Protein AF-A0A3D2CAR9-F1 (afdb_monomer_lite)

Structure (mmCIF, N/CA/C/O backbone):
data_AF-A0A3D2CAR9-F1
#
_entry.id   AF-A0A3D2CAR9-F1
#
loop_
_atom_site.group_PDB
_atom_site.id
_atom_site.type_symbol
_atom_site.label_atom_id
_atom_site.label_alt_id
_atom_site.label_comp_id
_atom_site.label_asym_id
_atom_site.label_entity_id
_atom_site.label_seq_id
_atom_site.pdbx_PDB_ins_code
_atom_site.Cartn_x
_atom_site.Cartn_y
_atom_site.Cartn_z
_atom_site.occupancy
_atom_site.B_iso_or_equiv
_atom_site.auth_seq_id
_atom_site.auth_comp_id
_atom_site.auth_asym_id
_atom_site.auth_atom_id
_atom_site.pdbx_PDB_model_num
ATOM 1 N N . MET A 1 1 ? -4.203 -6.286 -1.403 1.00 47.50 1 MET A N 1
ATOM 2 C CA . MET A 1 1 ? -4.289 -7.028 -0.118 1.00 47.50 1 MET A CA 1
ATOM 3 C C . MET A 1 1 ? -4.374 -6.145 1.138 1.00 47.50 1 MET A C 1
ATOM 5 O O . MET A 1 1 ? -5.112 -6.504 2.044 1.00 47.50 1 MET A O 1
ATOM 9 N N . ILE A 1 2 ? -3.712 -4.977 1.195 1.00 43.06 2 ILE A N 1
ATOM 10 C CA . ILE A 1 2 ? -3.668 -4.097 2.391 1.00 43.06 2 ILE A CA 1
ATOM 11 C C . ILE A 1 2 ? -5.064 -3.609 2.857 1.00 43.06 2 ILE A C 1
ATOM 13 O O . ILE A 1 2 ? -5.290 -3.422 4.051 1.00 43.06 2 ILE A O 1
ATOM 17 N N . GLY A 1 3 ? -6.027 -3.444 1.941 1.00 49.03 3 GLY A N 1
ATOM 18 C CA . GLY A 1 3 ? -7.397 -3.033 2.285 1.00 49.03 3 GLY A CA 1
ATOM 19 C C . GLY A 1 3 ? -8.216 -4.110 3.008 1.00 49.03 3 GLY A C 1
ATOM 20 O O . GLY A 1 3 ? -8.916 -3.803 3.965 1.00 49.03 3 GLY A O 1
ATOM 21 N N . VAL A 1 4 ? -8.079 -5.380 2.612 1.00 52.81 4 VAL A N 1
ATOM 22 C CA . VAL A 1 4 ? -8.901 -6.493 3.134 1.00 52.81 4 VAL A CA 1
ATOM 23 C C . VAL A 1 4 ? -8.629 -6.740 4.619 1.00 52.81 4 VAL A C 1
ATOM 25 O O . VAL A 1 4 ? -9.549 -7.002 5.391 1.00 52.81 4 VAL A O 1
ATOM 28 N N . GLY A 1 5 ? -7.368 -6.605 5.030 1.00 54.97 5 GLY A N 1
ATOM 29 C CA . GLY A 1 5 ? -6.969 -6.790 6.418 1.00 54.97 5 GLY A CA 1
ATOM 30 C C . GLY A 1 5 ? -7.508 -5.728 7.368 1.00 54.97 5 GLY A C 1
ATOM 31 O O . GLY A 1 5 ? -8.090 -6.055 8.401 1.00 54.97 5 GLY A O 1
ATOM 32 N N . LYS A 1 6 ? -7.412 -4.455 6.962 1.00 62.97 6 LYS A N 1
ATOM 33 C CA . LYS A 1 6 ? -7.994 -3.339 7.718 1.00 62.97 6 LYS A CA 1
ATOM 34 C C . LYS A 1 6 ? -9.509 -3.474 7.840 1.00 62.97 6 LYS A C 1
ATOM 36 O O . LYS A 1 6 ? -10.041 -3.255 8.923 1.00 62.97 6 LYS A O 1
ATOM 41 N N . THR A 1 7 ? -10.195 -3.886 6.772 1.00 70.06 7 THR A N 1
ATOM 42 C CA . THR A 1 7 ? -11.648 -4.103 6.799 1.00 70.06 7 THR A CA 1
ATOM 43 C C . THR A 1 7 ? -12.040 -5.202 7.786 1.00 70.06 7 THR A C 1
ATOM 45 O O . THR A 1 7 ? -12.925 -4.975 8.605 1.00 70.06 7 THR A O 1
ATOM 48 N N . ARG A 1 8 ? -11.346 -6.351 7.788 1.00 68.88 8 ARG A N 1
ATOM 49 C CA . ARG A 1 8 ? -11.628 -7.446 8.736 1.00 68.88 8 ARG A CA 1
ATOM 50 C C . ARG A 1 8 ? -11.327 -7.076 10.189 1.00 68.88 8 ARG A C 1
ATOM 52 O O . ARG A 1 8 ? -12.108 -7.414 11.074 1.00 68.88 8 ARG A O 1
ATOM 59 N N . SER A 1 9 ? -10.227 -6.362 10.441 1.00 72.62 9 SER A N 1
ATOM 60 C CA . SER A 1 9 ? -9.898 -5.859 11.782 1.00 72.62 9 SER A CA 1
ATOM 61 C C . SER A 1 9 ? -10.979 -4.899 12.300 1.00 72.62 9 SER A C 1
ATOM 63 O O . SER A 1 9 ? -11.471 -5.060 13.418 1.00 72.62 9 SER A O 1
ATOM 65 N N . LEU A 1 10 ? -11.423 -3.953 11.464 1.00 78.50 10 LEU A N 1
ATOM 66 C CA . LEU A 1 10 ? -12.506 -3.022 11.798 1.00 78.50 10 LEU A CA 1
ATOM 67 C C . LEU A 1 10 ? -13.848 -3.733 12.009 1.00 78.50 10 LEU A C 1
ATOM 69 O O . LEU A 1 10 ? -14.593 -3.377 12.921 1.00 78.50 10 LEU A O 1
ATOM 73 N N . GLU A 1 11 ? -14.157 -4.743 11.198 1.00 82.56 11 GLU A N 1
ATOM 74 C CA . GLU A 1 11 ? -15.375 -5.540 11.333 1.00 82.56 11 GLU A CA 1
ATOM 75 C C . GLU A 1 11 ? -15.409 -6.296 12.664 1.00 82.56 11 GLU A C 1
ATOM 77 O O . GLU A 1 11 ? -16.430 -6.265 13.358 1.00 82.56 11 GLU A O 1
ATOM 82 N N . LEU A 1 12 ? -14.289 -6.898 13.088 1.00 79.81 12 LEU A N 1
ATOM 83 C CA . LEU A 1 12 ? -14.253 -7.571 14.384 1.00 79.81 12 LEU A CA 1
ATOM 84 C C . LEU A 1 12 ? -14.286 -6.584 15.553 1.00 79.81 12 LEU A C 1
ATOM 86 O O . LEU A 1 12 ? -15.040 -6.808 16.500 1.00 79.81 12 LEU A O 1
ATOM 90 N N . HIS A 1 13 ? -13.563 -5.462 15.481 1.00 84.25 13 HIS A N 1
ATOM 91 C CA . HIS A 1 13 ? -13.686 -4.406 16.492 1.00 84.25 13 HIS A CA 1
ATOM 92 C C . HIS A 1 13 ? -15.130 -3.918 16.621 1.00 84.25 13 HIS A C 1
ATOM 94 O O . HIS A 1 13 ? -15.616 -3.714 17.733 1.00 84.25 13 HIS A O 1
ATOM 100 N N . ARG A 1 14 ? -15.847 -3.788 15.501 1.00 88.88 14 ARG A N 1
ATOM 101 C CA . ARG A 1 14 ? -17.268 -3.437 15.493 1.00 88.88 14 ARG A CA 1
ATOM 102 C C . ARG A 1 14 ? -18.126 -4.536 16.114 1.00 88.88 14 ARG A C 1
ATOM 104 O O . ARG A 1 14 ? -18.988 -4.220 16.926 1.00 88.88 14 ARG A O 1
ATOM 111 N N . LYS A 1 15 ? -17.884 -5.810 15.795 1.00 88.62 15 LYS A N 1
ATOM 112 C CA . LYS A 1 15 ? -18.608 -6.950 16.385 1.00 88.62 15 LYS A CA 1
ATOM 113 C C . LYS A 1 15 ? -18.430 -7.006 17.906 1.00 88.62 15 LYS A C 1
ATOM 115 O O . LYS A 1 15 ? -19.419 -7.089 18.634 1.00 88.62 15 LYS A O 1
ATOM 120 N N . VAL A 1 16 ? -17.191 -6.901 18.387 1.00 88.44 16 VAL A N 1
ATOM 121 C CA . VAL A 1 16 ? -16.875 -6.871 19.823 1.00 88.44 16 VAL A CA 1
ATOM 122 C C . VAL A 1 16 ? -17.490 -5.632 20.477 1.00 88.44 16 VAL A C 1
ATOM 124 O O . VAL A 1 16 ? -18.145 -5.751 21.510 1.00 88.44 16 VAL A O 1
ATOM 127 N N . GLY A 1 17 ? -17.365 -4.458 19.852 1.00 91.00 17 GLY A N 1
ATOM 128 C CA . GLY A 1 17 ? -17.971 -3.209 20.318 1.00 91.00 17 GLY A CA 1
ATOM 129 C C . GLY A 1 17 ? -19.491 -3.301 20.486 1.00 91.00 17 GLY A C 1
ATOM 130 O O . GLY A 1 17 ? -20.019 -2.922 21.533 1.00 91.00 17 GLY A O 1
ATOM 131 N N . LEU A 1 18 ? -20.191 -3.878 19.505 1.00 91.69 18 LEU A N 1
ATOM 132 C CA . LEU A 1 18 ? -21.638 -4.094 19.564 1.00 91.69 18 LEU A CA 1
ATOM 133 C C . LEU A 1 18 ? -22.031 -5.059 20.687 1.00 91.69 18 LEU A C 1
ATOM 135 O O . LEU A 1 18 ? -23.004 -4.795 21.391 1.00 91.69 18 LEU A O 1
ATOM 139 N N . ARG A 1 19 ? -21.260 -6.132 20.910 1.00 92.06 19 ARG A N 1
ATOM 140 C CA . ARG A 1 19 ? -21.494 -7.051 22.037 1.00 92.06 19 ARG A CA 1
ATOM 141 C C . ARG A 1 19 ? -21.320 -6.349 23.384 1.00 92.06 19 ARG A C 1
ATOM 143 O O . ARG A 1 19 ? -22.164 -6.501 24.263 1.00 92.06 19 ARG A O 1
ATOM 150 N N . LEU A 1 20 ? -20.254 -5.562 23.538 1.00 92.19 20 LEU A N 1
ATOM 151 C CA . LEU A 1 20 ? -19.998 -4.781 24.752 1.00 92.19 20 LEU A CA 1
ATOM 152 C C . LEU A 1 20 ? -21.141 -3.797 25.028 1.00 92.19 20 LEU A C 1
ATOM 154 O O . LEU A 1 20 ? -21.626 -3.707 26.156 1.00 92.19 20 LEU A O 1
ATOM 158 N N . ARG A 1 21 ? -21.618 -3.113 23.981 1.00 95.00 21 ARG A N 1
ATOM 159 C CA . ARG A 1 21 ? -22.769 -2.210 24.059 1.00 95.00 21 ARG A CA 1
ATOM 160 C C . ARG A 1 21 ? -24.030 -2.938 24.513 1.00 95.00 21 ARG A C 1
ATOM 162 O O . ARG A 1 21 ? -24.676 -2.483 25.452 1.00 95.00 21 ARG A O 1
ATOM 169 N N . ALA A 1 22 ? -24.361 -4.052 23.861 1.00 94.31 22 ALA A N 1
ATOM 170 C CA . ALA A 1 22 ? -25.543 -4.843 24.185 1.00 94.31 22 ALA A CA 1
ATOM 171 C C . ALA A 1 22 ? -25.503 -5.322 25.642 1.00 94.31 22 ALA A C 1
ATOM 173 O O . ALA A 1 22 ? -26.500 -5.229 26.353 1.00 94.31 22 ALA A O 1
ATOM 174 N N . ARG A 1 23 ? -24.328 -5.755 26.120 1.00 95.38 23 ARG A N 1
ATOM 175 C CA . ARG A 1 23 ? -24.153 -6.178 27.511 1.00 95.38 23 ARG A CA 1
ATOM 176 C C . ARG A 1 23 ? -24.339 -5.027 28.499 1.00 95.38 23 ARG A C 1
ATOM 178 O O . ARG A 1 23 ? -25.048 -5.197 29.485 1.00 95.38 23 ARG A O 1
ATOM 185 N N . ARG A 1 24 ? -23.764 -3.851 28.222 1.00 96.44 24 ARG A N 1
ATOM 186 C CA . ARG A 1 24 ? -23.964 -2.644 29.042 1.00 96.44 24 ARG A CA 1
ATOM 187 C C . ARG A 1 24 ? -25.445 -2.268 29.131 1.00 96.44 24 ARG A C 1
ATOM 189 O O . ARG A 1 24 ? -25.933 -1.961 30.213 1.00 96.44 24 ARG A O 1
ATOM 196 N N . GLU A 1 25 ? -26.135 -2.263 27.993 1.00 96.94 25 GLU A N 1
ATOM 197 C CA . GLU A 1 25 ? -27.554 -1.899 27.906 1.00 96.94 25 GLU A CA 1
ATOM 198 C C . GLU A 1 25 ? -28.441 -2.909 28.645 1.00 96.94 25 GLU A C 1
ATOM 200 O O . GLU A 1 25 ? -29.330 -2.490 29.380 1.00 96.94 25 GLU A O 1
ATOM 205 N N . ALA A 1 26 ? -28.142 -4.209 28.557 1.00 96.69 26 ALA A N 1
ATOM 206 C CA . ALA A 1 26 ? -28.838 -5.253 29.314 1.00 96.69 26 ALA A CA 1
ATOM 207 C C . ALA A 1 26 ? -28.673 -5.116 30.840 1.00 96.69 26 ALA A C 1
ATOM 209 O O . ALA A 1 26 ? -29.574 -5.474 31.589 1.00 96.69 26 ALA A O 1
ATOM 210 N N . LEU A 1 27 ? -27.540 -4.577 31.301 1.00 96.88 27 LEU A N 1
ATOM 211 C CA . LEU A 1 27 ? -27.288 -4.277 32.716 1.00 96.88 27 LEU A CA 1
ATOM 212 C C . LEU A 1 27 ? -27.864 -2.919 33.159 1.00 96.88 27 LEU A C 1
ATOM 214 O O . LEU A 1 27 ? -27.679 -2.525 34.306 1.00 96.88 27 LEU A O 1
ATOM 218 N N . GLY A 1 28 ? -28.517 -2.169 32.263 1.00 97.12 28 GLY A N 1
ATOM 219 C CA . GLY A 1 28 ? -29.080 -0.851 32.570 1.00 97.12 28 GLY A CA 1
ATOM 220 C C . GLY A 1 28 ? -28.039 0.248 32.820 1.00 97.12 28 GLY A C 1
ATOM 221 O O . GLY A 1 28 ? -28.384 1.317 33.317 1.00 97.12 28 GLY A O 1
ATOM 222 N N . LEU A 1 29 ? -26.770 0.019 32.469 1.00 96.62 29 LEU A N 1
ATOM 223 C CA . LEU A 1 29 ? -25.671 0.932 32.785 1.00 96.62 29 LEU A CA 1
ATOM 224 C C . LEU A 1 29 ? -25.555 2.067 31.760 1.00 96.62 29 LEU A C 1
ATOM 226 O O . LEU A 1 29 ? -25.513 1.851 30.544 1.00 96.62 29 LEU A O 1
ATOM 230 N N . LYS A 1 30 ? -25.388 3.302 32.231 1.00 97.19 30 LYS A N 1
ATOM 231 C CA . LYS A 1 30 ? -25.035 4.457 31.394 1.00 97.19 30 LYS A CA 1
ATOM 232 C C . LYS A 1 30 ? -23.531 4.478 31.130 1.00 97.19 30 LYS A C 1
ATOM 234 O O . LYS A 1 30 ? -22.715 4.127 31.977 1.00 97.19 30 LYS A O 1
ATOM 239 N N . ARG A 1 31 ? -23.118 4.996 29.966 1.00 96.31 31 ARG A N 1
ATOM 240 C CA . ARG A 1 31 ? -21.685 5.143 29.625 1.00 96.31 31 ARG A CA 1
ATOM 241 C C . ARG A 1 31 ? -20.902 5.978 30.644 1.00 96.31 31 ARG A C 1
ATOM 243 O O . ARG A 1 31 ? -19.723 5.729 30.850 1.00 96.31 31 ARG A O 1
ATOM 250 N N . SER A 1 32 ? -21.534 6.968 31.272 1.00 95.56 32 SER A N 1
ATOM 251 C CA . SER A 1 32 ? -20.912 7.794 32.314 1.00 95.56 32 SER A CA 1
ATOM 252 C C . SER A 1 32 ? -20.644 7.020 33.608 1.00 95.56 32 SER A C 1
ATOM 254 O O . SER A 1 32 ? -19.649 7.291 34.276 1.00 95.56 32 SER A O 1
ATOM 256 N N . GLU A 1 33 ? -21.486 6.046 33.952 1.00 95.25 33 GLU A N 1
ATOM 257 C CA . GLU A 1 33 ? -21.302 5.180 35.126 1.00 95.25 33 GLU A CA 1
ATOM 258 C C . GLU A 1 33 ? -20.145 4.218 34.896 1.00 95.25 33 GLU A C 1
ATOM 260 O O . GLU A 1 33 ? -19.244 4.111 35.725 1.00 95.25 33 GLU A O 1
ATOM 265 N N . VAL A 1 34 ? -20.109 3.623 33.706 1.00 94.19 34 VAL A N 1
ATOM 266 C CA . VAL A 1 34 ? -18.979 2.820 33.247 1.00 94.19 34 VAL A CA 1
ATOM 267 C C . VAL A 1 34 ? -17.684 3.643 33.250 1.00 94.19 34 VAL A C 1
ATOM 269 O O . VAL A 1 34 ? -16.667 3.182 33.763 1.00 94.19 34 VAL A O 1
ATOM 272 N N . ALA A 1 35 ? -17.707 4.879 32.737 1.00 93.38 35 ALA A N 1
ATOM 273 C CA . ALA A 1 35 ? -16.542 5.768 32.743 1.00 93.38 35 ALA A CA 1
ATOM 274 C C . ALA A 1 35 ? -16.049 6.048 34.168 1.00 93.38 35 ALA A C 1
ATOM 276 O O . ALA A 1 35 ? -14.849 5.996 34.431 1.00 93.38 35 ALA A O 1
ATOM 277 N N . ARG A 1 36 ? -16.970 6.306 35.100 1.00 94.25 36 ARG A N 1
ATOM 278 C CA . ARG A 1 36 ? -16.636 6.509 36.511 1.00 94.25 36 ARG A CA 1
ATOM 279 C C . ARG A 1 36 ? -15.961 5.271 37.100 1.00 94.25 36 ARG A C 1
ATOM 281 O O . ARG A 1 36 ? -14.912 5.396 37.720 1.00 94.25 36 ARG A O 1
ATOM 288 N N . HIS A 1 37 ? -16.522 4.088 36.858 1.00 91.62 37 HIS A N 1
ATOM 289 C CA . HIS A 1 37 ? -15.976 2.823 37.354 1.00 91.62 37 HIS A CA 1
ATOM 290 C C . HIS A 1 37 ? -14.584 2.514 36.778 1.00 91.62 37 HIS A C 1
ATOM 292 O O . HIS A 1 37 ? -13.693 2.037 37.477 1.00 91.62 37 HIS A O 1
ATOM 298 N N . CYS A 1 38 ? -14.354 2.884 35.518 1.00 89.44 38 CYS A N 1
ATOM 299 C CA . CYS A 1 38 ? -13.048 2.776 34.870 1.00 89.44 38 CYS A CA 1
ATOM 300 C C . CYS A 1 38 ? -12.039 3.853 35.330 1.00 89.44 38 CYS A C 1
ATOM 302 O O . CYS A 1 38 ? -10.936 3.912 34.795 1.00 89.44 38 CYS A O 1
ATOM 304 N N . GLY A 1 39 ? -12.388 4.713 36.294 1.00 91.50 39 GLY A N 1
ATOM 305 C CA . GLY A 1 39 ? -11.479 5.707 36.872 1.00 91.50 39 GLY A CA 1
ATOM 306 C C . GLY A 1 39 ? -11.276 6.969 36.028 1.00 91.50 39 GLY A C 1
ATOM 307 O O . GLY A 1 39 ? -10.319 7.709 36.253 1.00 91.50 39 GLY A O 1
ATOM 308 N N . TYR A 1 40 ? -12.149 7.251 35.056 1.00 91.00 40 TYR A N 1
ATOM 309 C CA . TYR A 1 40 ? -12.058 8.496 34.294 1.00 91.00 40 TYR A CA 1
ATOM 310 C C . TYR A 1 40 ? -12.415 9.694 35.184 1.00 91.00 40 TYR A C 1
ATOM 312 O O . TYR A 1 40 ? -13.548 9.820 35.640 1.00 91.00 40 TYR A O 1
ATOM 320 N N . THR A 1 41 ? -11.474 10.623 35.361 1.00 92.69 41 THR A N 1
ATOM 321 C CA . THR A 1 41 ? -11.709 11.891 36.078 1.00 92.69 41 THR A CA 1
ATOM 322 C C . THR A 1 41 ? -12.628 12.827 35.290 1.00 92.69 41 THR A C 1
ATOM 324 O O . THR A 1 41 ? -13.525 13.453 35.846 1.00 92.69 41 THR A O 1
ATOM 327 N N . ASN A 1 42 ? -12.465 12.873 33.963 1.00 95.50 42 ASN A N 1
ATOM 328 C CA . ASN A 1 42 ? -13.374 13.567 33.054 1.00 95.50 42 ASN A CA 1
ATOM 329 C C . ASN A 1 42 ? -14.396 12.579 32.467 1.00 95.50 42 ASN A C 1
ATOM 331 O O . ASN A 1 42 ? -14.121 11.890 31.477 1.00 95.50 42 ASN A O 1
ATOM 335 N N . LEU A 1 43 ? -15.587 12.533 33.070 1.00 94.00 43 LEU A N 1
ATOM 336 C CA . LEU A 1 43 ? -16.643 11.583 32.704 1.00 94.00 43 LEU A CA 1
ATOM 337 C C . LEU A 1 43 ? -17.139 11.756 31.265 1.00 94.00 43 LEU A C 1
ATOM 339 O O . LEU A 1 43 ? -17.399 10.759 30.596 1.00 94.00 43 LEU A O 1
ATOM 343 N N . SER A 1 44 ? -17.219 12.985 30.748 1.00 94.25 44 SER A N 1
ATOM 344 C CA . SER A 1 44 ? -17.636 13.240 29.361 1.00 94.25 44 SER A CA 1
ATOM 345 C C . SER A 1 44 ? -16.639 12.664 28.353 1.00 94.25 44 SER A C 1
ATOM 347 O O . SER A 1 44 ? -17.033 12.036 27.367 1.00 94.25 44 SER A O 1
ATOM 349 N N . LYS A 1 45 ? -15.334 12.819 28.617 1.00 92.69 45 LYS A N 1
ATOM 350 C CA . LYS A 1 45 ? -14.271 12.221 27.796 1.00 92.69 45 LYS A CA 1
ATOM 351 C C . LYS A 1 45 ? -14.280 10.694 27.903 1.00 92.69 45 LYS A C 1
ATOM 353 O O . LYS A 1 45 ? -14.168 10.022 26.878 1.00 92.69 45 LYS A O 1
ATOM 358 N N . GLY A 1 46 ? -14.457 10.152 29.109 1.00 93.69 46 GLY A N 1
ATOM 359 C CA . GLY A 1 46 ? -14.558 8.707 29.336 1.00 93.69 46 GLY A CA 1
ATOM 360 C C . GLY A 1 46 ? -15.761 8.079 28.631 1.00 93.69 46 GLY A C 1
ATOM 361 O O . GLY A 1 46 ? -15.604 7.118 27.883 1.00 93.69 46 GLY A O 1
ATOM 362 N N . ALA A 1 47 ? -16.946 8.679 28.762 1.00 94.81 47 ALA A N 1
ATOM 363 C CA . ALA A 1 47 ? -18.164 8.216 28.100 1.00 94.81 47 ALA A CA 1
ATOM 364 C C . ALA A 1 47 ? -18.043 8.248 26.567 1.00 94.81 47 ALA A C 1
ATOM 366 O O . ALA A 1 47 ? -18.491 7.317 25.896 1.00 94.81 47 ALA A O 1
ATOM 367 N N . ARG A 1 48 ? -17.392 9.280 26.005 1.00 95.31 48 ARG A N 1
ATOM 368 C CA . ARG A 1 48 ? -17.086 9.347 24.566 1.00 95.31 48 ARG A CA 1
ATOM 369 C C . ARG A 1 48 ? -16.137 8.229 24.141 1.00 95.31 48 ARG A C 1
ATOM 371 O O . ARG A 1 48 ? -16.355 7.604 23.109 1.00 95.31 48 ARG A O 1
ATOM 378 N N . ARG A 1 49 ? -15.114 7.942 24.947 1.00 92.31 49 ARG A N 1
ATOM 379 C CA . ARG A 1 49 ? -14.166 6.856 24.675 1.00 92.31 49 ARG A CA 1
ATOM 380 C C . ARG A 1 49 ? -14.852 5.487 24.701 1.00 92.31 49 ARG A C 1
ATOM 382 O O . ARG A 1 49 ? -14.640 4.696 23.790 1.00 92.31 49 ARG A O 1
ATOM 389 N N . ILE A 1 50 ? -15.742 5.247 25.664 1.00 93.12 50 ILE A N 1
ATOM 390 C CA . ILE A 1 50 ? -16.587 4.042 25.696 1.00 93.12 50 ILE A CA 1
ATOM 391 C C . ILE A 1 50 ? -17.458 3.959 24.438 1.00 93.12 50 ILE A C 1
ATOM 393 O O . ILE A 1 50 ? -17.501 2.911 23.804 1.00 93.12 50 ILE A O 1
ATOM 397 N N . ALA A 1 51 ? -18.086 5.063 24.017 1.00 94.31 51 ALA A N 1
ATOM 398 C CA . ALA A 1 51 ? -18.892 5.089 22.794 1.00 94.31 51 ALA A CA 1
ATOM 399 C C . ALA A 1 51 ? -18.074 4.739 21.538 1.00 94.31 51 ALA A C 1
ATOM 401 O O . ALA A 1 51 ? -18.510 3.909 20.745 1.00 94.31 51 ALA A O 1
ATOM 402 N N . HIS A 1 52 ? -16.874 5.306 21.375 1.00 92.25 52 HIS A N 1
ATOM 403 C CA . HIS A 1 52 ? -15.988 4.967 20.254 1.00 92.25 52 HIS A CA 1
ATOM 404 C C . HIS A 1 52 ? -15.615 3.475 20.254 1.00 92.25 52 HIS A C 1
ATOM 406 O O . HIS A 1 52 ? -15.522 2.857 19.193 1.00 92.25 52 HIS A O 1
ATOM 412 N N . ARG A 1 53 ? -15.430 2.870 21.435 1.00 89.50 53 ARG A N 1
ATOM 413 C CA . ARG A 1 53 ? -15.135 1.436 21.562 1.00 89.50 53 ARG A CA 1
ATOM 414 C C . ARG A 1 53 ? -16.340 0.570 21.210 1.00 89.50 53 ARG A C 1
ATOM 416 O O . ARG A 1 53 ? -16.206 -0.381 20.451 1.00 89.50 53 ARG A O 1
ATOM 423 N N . GLU A 1 54 ? -17.523 0.926 21.701 1.00 92.50 54 GLU A N 1
ATOM 424 C CA . GLU A 1 54 ? -18.787 0.272 21.333 1.00 92.50 54 GLU A CA 1
ATOM 425 C C . GLU A 1 54 ? -19.074 0.345 19.824 1.00 92.50 54 GLU A C 1
ATOM 427 O O . GLU A 1 54 ? -19.760 -0.509 19.269 1.00 92.50 54 GLU A O 1
ATOM 432 N N . GLN A 1 55 ? -18.534 1.359 19.148 1.00 91.19 55 GLN A N 1
ATOM 433 C CA . GLN A 1 55 ? -18.620 1.539 17.699 1.00 91.19 55 GLN A CA 1
ATOM 434 C C . GLN A 1 55 ? -17.500 0.820 16.925 1.00 91.19 55 GLN A C 1
ATOM 436 O O . GLN A 1 55 ? -17.512 0.842 15.696 1.00 91.19 55 GLN A O 1
ATOM 441 N N . GLY A 1 56 ? -16.530 0.203 17.609 1.00 86.88 56 GLY A N 1
ATOM 442 C CA . GLY A 1 56 ? -15.371 -0.441 16.985 1.00 86.88 56 GLY A CA 1
ATOM 443 C C . GLY A 1 56 ? -14.341 0.527 16.390 1.00 86.88 56 GLY A C 1
ATOM 444 O O . GLY A 1 56 ? -13.467 0.101 15.641 1.00 86.88 56 GLY A O 1
ATOM 445 N N . GLN A 1 57 ? -14.428 1.825 16.699 1.00 84.50 57 GLN A N 1
ATOM 446 C CA . GLN A 1 57 ? -13.496 2.845 16.195 1.00 84.50 57 GLN A CA 1
ATOM 447 C C . GLN A 1 57 ? -12.144 2.797 16.905 1.00 84.50 57 GLN A C 1
ATOM 449 O O . GLN A 1 57 ? -11.122 3.180 16.340 1.00 84.50 57 GLN A O 1
ATOM 454 N N . ILE A 1 58 ? -12.145 2.351 18.159 1.00 82.31 58 ILE A N 1
ATOM 455 C CA . ILE A 1 58 ? -10.937 2.106 18.938 1.00 82.31 58 ILE A CA 1
ATOM 456 C C . ILE A 1 58 ? -10.967 0.677 19.460 1.00 82.31 58 ILE A C 1
ATOM 458 O O . ILE A 1 58 ? -12.003 0.200 19.929 1.00 82.31 58 ILE A O 1
ATOM 462 N N . GLY A 1 59 ? -9.817 0.010 19.380 1.00 71.25 59 GLY A N 1
ATOM 463 C CA . GLY A 1 59 ? -9.651 -1.328 19.926 1.00 71.25 59 GLY A CA 1
ATOM 464 C C . GLY A 1 59 ? -9.918 -1.358 21.440 1.00 71.25 59 GLY A C 1
ATOM 465 O O . GLY A 1 59 ? -9.761 -0.340 22.133 1.00 71.25 59 GLY A O 1
ATOM 466 N N . PRO A 1 60 ? -10.329 -2.506 21.989 1.00 67.50 60 PRO A N 1
ATOM 467 C CA . PRO A 1 60 ? -10.424 -2.686 23.430 1.00 67.50 60 PRO A CA 1
ATOM 468 C C . PRO A 1 60 ? -9.021 -2.610 24.050 1.00 67.50 60 PRO A C 1
ATOM 470 O O . PRO A 1 60 ? -8.064 -3.149 23.499 1.00 67.50 60 PRO A O 1
ATOM 473 N N . LEU A 1 61 ? -8.862 -1.883 25.159 1.00 65.75 61 LEU A N 1
ATOM 474 C CA . LEU A 1 61 ? -7.555 -1.764 25.811 1.00 65.75 61 LEU A CA 1
ATOM 475 C C . LEU A 1 61 ? -7.324 -3.004 26.675 1.00 65.75 61 LEU A C 1
ATOM 477 O O . LEU A 1 61 ? -8.188 -3.374 27.468 1.00 65.75 61 LEU A O 1
ATOM 481 N N . LEU A 1 62 ? -6.144 -3.609 26.541 1.00 57.91 62 LEU A N 1
ATOM 482 C CA . LEU A 1 62 ? -5.720 -4.807 27.279 1.00 57.91 62 LEU A CA 1
ATOM 483 C C . LEU A 1 62 ? -5.615 -4.592 28.802 1.00 57.91 62 LEU A C 1
ATOM 485 O O . LEU A 1 62 ? -5.374 -5.545 29.531 1.00 57.91 62 LEU A O 1
ATOM 489 N N . HIS A 1 63 ? -5.779 -3.355 29.279 1.00 63.03 63 HIS A N 1
ATOM 490 C CA . HIS A 1 63 ? -5.545 -2.953 30.670 1.00 63.03 63 HIS A CA 1
ATOM 491 C C . HIS A 1 63 ? -6.796 -2.404 31.374 1.00 63.03 63 HIS A C 1
ATOM 493 O O . HIS A 1 63 ? -6.685 -1.804 32.437 1.00 63.03 63 HIS A O 1
ATOM 499 N N . GLU A 1 64 ? -7.986 -2.558 30.788 1.00 74.62 64 GLU A N 1
ATOM 500 C CA . GLU A 1 64 ? -9.240 -2.106 31.404 1.00 74.62 64 GLU A CA 1
ATOM 501 C C . GLU A 1 64 ? -10.076 -3.292 31.906 1.00 74.62 64 GLU A C 1
ATOM 503 O O . GLU A 1 64 ? -11.238 -3.437 31.540 1.00 74.62 64 GLU A O 1
ATOM 508 N N . ASP A 1 65 ? -9.502 -4.135 32.767 1.00 82.00 65 ASP A N 1
ATOM 509 C CA . ASP A 1 65 ? -10.222 -5.275 33.363 1.00 82.00 65 ASP A CA 1
ATOM 510 C C . ASP A 1 65 ? -11.489 -4.850 34.092 1.00 82.00 65 ASP A C 1
ATOM 512 O O . ASP A 1 65 ? -12.545 -5.438 33.879 1.00 82.00 65 ASP A O 1
ATOM 516 N N . ARG A 1 66 ? -11.437 -3.701 34.771 1.00 85.25 66 ARG A N 1
ATOM 517 C CA . ARG A 1 66 ? -12.597 -3.063 35.408 1.00 85.25 66 ARG A CA 1
ATOM 518 C C . ARG A 1 66 ? -13.770 -2.833 34.454 1.00 85.25 66 ARG A C 1
ATOM 520 O O . ARG A 1 66 ? -14.921 -2.849 34.875 1.00 85.25 66 ARG A O 1
ATOM 527 N N . TYR A 1 67 ? -13.505 -2.589 33.169 1.00 88.62 67 TYR A N 1
ATOM 528 C CA . TYR A 1 67 ? -14.567 -2.422 32.177 1.00 88.62 67 TYR A CA 1
ATOM 529 C C . TYR A 1 67 ? -15.275 -3.750 31.898 1.00 88.62 67 TYR A C 1
ATOM 531 O O . TYR A 1 67 ? -16.502 -3.790 31.860 1.00 88.62 67 TYR A O 1
ATOM 539 N N . TYR A 1 68 ? -14.521 -4.834 31.716 1.00 89.38 68 TYR A N 1
ATOM 540 C CA . TYR A 1 68 ? -15.086 -6.155 31.435 1.00 89.38 68 TYR A CA 1
ATOM 541 C C . TYR A 1 68 ? -15.727 -6.776 32.677 1.00 89.38 68 TYR A C 1
ATOM 543 O O . TYR A 1 68 ? -16.831 -7.304 32.577 1.00 89.38 68 TYR A O 1
ATOM 551 N N . GLU A 1 69 ? -15.099 -6.618 33.844 1.00 88.88 69 GLU A N 1
ATOM 552 C CA . GLU A 1 69 ? -15.634 -7.014 35.150 1.00 88.88 69 GLU A CA 1
ATOM 553 C C . GLU A 1 69 ? -16.997 -6.365 35.407 1.00 88.88 69 GLU A C 1
ATOM 555 O O . GLU A 1 69 ? -17.965 -7.061 35.711 1.00 88.88 69 GLU A O 1
ATOM 560 N N . LEU A 1 70 ? -17.115 -5.046 35.193 1.00 91.44 70 LEU A N 1
ATOM 561 C CA . LEU A 1 70 ? -18.386 -4.333 35.344 1.00 91.44 70 LEU A CA 1
ATOM 562 C C . LEU A 1 70 ? -19.469 -4.861 34.394 1.00 91.44 70 LEU A C 1
ATOM 564 O O . LEU A 1 70 ? -20.648 -4.891 34.742 1.00 91.44 70 LEU A O 1
ATOM 568 N N . LEU A 1 71 ? -19.077 -5.276 33.189 1.00 91.88 71 LEU A N 1
ATOM 569 C CA . LEU A 1 71 ? -19.984 -5.872 32.211 1.00 91.88 71 LEU A CA 1
ATOM 570 C C . LEU A 1 71 ? -20.231 -7.369 32.446 1.00 91.88 71 LEU A C 1
ATOM 572 O O . LEU A 1 71 ? -20.997 -7.979 31.693 1.00 91.88 71 LEU A O 1
ATOM 576 N N . GLN A 1 72 ? -19.630 -7.953 33.488 1.00 92.62 72 GLN A N 1
ATOM 577 C CA . GLN A 1 72 ? -19.677 -9.382 33.792 1.00 92.62 72 GLN A CA 1
ATOM 578 C C . GLN A 1 72 ? -19.257 -10.223 32.577 1.00 92.62 72 GLN A C 1
ATOM 580 O O . GLN A 1 72 ? -19.943 -11.164 32.179 1.00 92.62 72 GLN A O 1
ATOM 585 N N . LEU A 1 73 ? -18.169 -9.809 31.932 1.00 89.75 73 LEU A N 1
ATOM 586 C CA . LEU A 1 73 ? -17.539 -10.513 30.824 1.00 89.75 73 LEU A CA 1
ATOM 587 C C . LEU A 1 73 ? -16.169 -10.993 31.279 1.00 89.75 73 LEU A C 1
ATOM 589 O O . LEU A 1 73 ? -15.445 -10.237 31.922 1.00 89.75 73 LEU A O 1
ATOM 593 N N . ASP A 1 74 ? -15.803 -12.214 30.896 1.00 88.69 74 ASP A N 1
ATOM 594 C CA . ASP A 1 74 ? -14.453 -12.718 31.122 1.00 88.69 74 ASP A CA 1
ATOM 595 C C . ASP A 1 74 ? -13.449 -11.902 30.279 1.00 88.69 74 ASP A C 1
ATOM 597 O O . ASP A 1 74 ? -13.501 -11.953 29.039 1.00 88.69 74 ASP A O 1
ATOM 601 N N . PRO A 1 75 ? -12.527 -11.148 30.911 1.00 84.56 75 PRO A N 1
ATOM 602 C CA . PRO A 1 75 ? -11.507 -10.404 30.189 1.00 84.56 75 PRO A CA 1
ATOM 603 C C . PRO A 1 75 ? -10.656 -11.311 29.298 1.00 84.56 75 PRO A C 1
ATOM 605 O O . PRO A 1 75 ? -10.252 -10.882 28.218 1.00 84.56 75 PRO A O 1
ATOM 608 N N . HIS A 1 76 ? -10.397 -12.559 29.701 1.00 83.62 76 HIS A N 1
ATOM 609 C CA . HIS A 1 76 ? -9.595 -13.499 28.920 1.00 83.62 76 HIS A CA 1
ATOM 610 C C . HIS A 1 76 ? -10.302 -13.903 27.630 1.00 83.62 76 HIS A C 1
ATOM 612 O O . HIS A 1 76 ? -9.679 -13.863 26.571 1.00 83.62 76 HIS A O 1
ATOM 618 N N . GLN A 1 77 ? -11.603 -14.197 27.683 1.00 85.75 77 GLN A N 1
ATOM 619 C CA . GLN A 1 77 ? -12.399 -14.493 26.492 1.00 85.75 77 GLN A CA 1
ATOM 620 C C . GLN A 1 77 ? -12.444 -13.305 25.519 1.00 85.75 77 GLN A C 1
ATOM 622 O O . GLN A 1 77 ? -12.221 -13.471 24.319 1.00 85.75 77 GLN A O 1
ATOM 627 N N . VAL A 1 78 ? -12.676 -12.086 26.025 1.00 84.00 78 VAL A N 1
ATOM 628 C CA . VAL A 1 78 ? -12.693 -10.878 25.180 1.00 84.00 78 VAL A CA 1
ATOM 629 C C . VAL A 1 78 ? -11.317 -10.631 24.557 1.00 84.00 78 VAL A C 1
ATOM 631 O O . VAL A 1 78 ? -11.229 -10.272 23.384 1.00 84.00 78 VAL A O 1
ATOM 634 N N . ARG A 1 79 ? -10.234 -10.846 25.314 1.00 81.19 79 ARG A N 1
ATOM 635 C CA . ARG A 1 79 ? -8.863 -10.725 24.805 1.00 81.19 79 ARG A CA 1
ATOM 636 C C . ARG A 1 79 ? -8.519 -11.808 23.794 1.00 81.19 79 ARG A C 1
ATOM 638 O O . ARG A 1 79 ? -7.865 -11.474 22.819 1.00 81.19 79 ARG A O 1
ATOM 645 N N . ALA A 1 80 ? -8.947 -13.054 23.985 1.00 81.56 80 ALA A N 1
ATOM 646 C CA . ALA A 1 80 ? -8.684 -14.147 23.048 1.00 81.56 80 ALA A CA 1
ATOM 647 C C . ALA A 1 80 ? -9.275 -13.842 21.663 1.00 81.56 80 ALA A C 1
ATOM 649 O O . ALA A 1 80 ? -8.568 -13.911 20.661 1.00 81.56 80 ALA A O 1
ATOM 650 N N . GLU A 1 81 ? -10.519 -13.357 21.616 1.00 79.94 81 GLU A N 1
ATOM 651 C CA . GLU A 1 81 ? -11.166 -12.931 20.366 1.00 79.94 81 GLU A CA 1
ATOM 652 C C . GLU A 1 81 ? -10.420 -11.785 19.659 1.00 79.94 81 GLU A C 1
ATOM 654 O O . GLU A 1 81 ? -10.437 -11.683 18.434 1.00 79.94 81 GLU A O 1
ATOM 659 N N . LEU A 1 82 ? -9.753 -10.913 20.417 1.00 75.44 82 LEU A N 1
ATOM 660 C CA . LEU A 1 82 ? -8.946 -9.814 19.878 1.00 75.44 82 LEU A CA 1
ATOM 661 C C . LEU A 1 82 ? -7.511 -10.240 19.553 1.00 75.44 82 LEU A C 1
ATOM 663 O O . LEU A 1 82 ? -6.889 -9.662 18.664 1.00 75.44 82 LEU A O 1
ATOM 667 N N . HIS A 1 83 ? -6.972 -11.234 20.255 1.00 72.56 83 HIS A N 1
ATOM 668 C CA . HIS A 1 83 ? -5.644 -11.783 20.013 1.00 72.56 83 HIS A CA 1
ATOM 669 C C . HIS A 1 83 ? -5.592 -12.456 18.641 1.00 72.56 83 HIS A C 1
ATOM 671 O O . HIS A 1 83 ? -4.623 -12.269 17.908 1.00 72.56 83 HIS A O 1
ATOM 677 N N . ASP A 1 84 ? -6.673 -13.122 18.236 1.00 69.69 84 ASP A N 1
ATOM 678 C CA . ASP A 1 84 ? -6.820 -13.632 16.873 1.00 69.69 84 ASP A CA 1
ATOM 679 C C . ASP A 1 84 ? -6.755 -12.508 15.826 1.00 69.69 84 ASP A C 1
ATOM 681 O O . ASP A 1 84 ? -6.192 -12.705 14.750 1.00 69.69 84 ASP A O 1
ATOM 685 N N . VAL A 1 85 ? -7.234 -11.296 16.142 1.00 66.06 85 VAL A N 1
ATOM 686 C CA . VAL A 1 85 ? -7.085 -10.115 15.265 1.00 66.06 85 VAL A CA 1
ATOM 687 C C . VAL A 1 85 ? -5.669 -9.604 15.256 1.00 66.06 85 VAL A C 1
ATOM 689 O O . VAL A 1 85 ? -5.179 -9.272 14.186 1.00 66.06 85 VAL A O 1
ATOM 692 N N . ALA A 1 86 ? -5.014 -9.514 16.411 1.00 67.00 86 ALA A N 1
ATOM 693 C CA . ALA A 1 86 ? -3.628 -9.075 16.473 1.00 67.00 86 ALA A CA 1
ATOM 694 C C . ALA A 1 86 ? -2.739 -10.028 15.664 1.00 67.00 86 ALA A C 1
ATOM 696 O O . ALA A 1 86 ? -2.003 -9.580 14.792 1.00 67.00 86 ALA A O 1
ATOM 697 N N . ALA A 1 87 ? -2.899 -11.341 15.852 1.00 70.94 87 ALA A N 1
ATOM 698 C CA . ALA A 1 87 ? -2.194 -12.361 15.087 1.00 70.94 87 ALA A CA 1
ATOM 699 C C . ALA A 1 87 ? -2.535 -12.303 13.588 1.00 70.94 87 ALA A C 1
ATOM 701 O O . ALA A 1 87 ? -1.640 -12.390 12.744 1.00 70.94 87 ALA A O 1
ATOM 702 N N . LEU A 1 88 ? -3.812 -12.121 13.230 1.00 67.06 88 LEU A N 1
ATOM 703 C CA . LEU A 1 88 ? -4.237 -11.964 11.839 1.00 67.06 88 LEU A CA 1
ATOM 704 C C . LEU A 1 88 ? -3.665 -10.684 11.215 1.00 67.06 88 LEU A C 1
ATOM 706 O O . LEU A 1 88 ? -3.186 -10.732 10.088 1.00 67.06 88 LEU A O 1
ATOM 710 N N . GLN A 1 89 ? -3.675 -9.564 11.936 1.00 67.25 89 GLN A N 1
ATOM 711 C CA . GLN A 1 89 ? -3.137 -8.278 11.501 1.00 67.25 89 GLN A CA 1
ATOM 712 C C . GLN A 1 89 ? -1.623 -8.364 11.320 1.00 67.25 89 GLN A C 1
ATOM 714 O O . GLN A 1 89 ? -1.133 -7.984 10.266 1.00 67.25 89 GLN A O 1
ATOM 719 N N . THR A 1 90 ? -0.897 -8.971 12.263 1.00 72.50 90 THR A N 1
ATOM 720 C CA . THR A 1 90 ? 0.535 -9.257 12.113 1.00 72.50 90 THR A CA 1
ATOM 721 C C . THR A 1 90 ? 0.805 -10.117 10.882 1.00 72.50 90 THR A C 1
ATOM 723 O O . THR A 1 90 ? 1.715 -9.809 10.119 1.00 72.50 90 THR A O 1
ATOM 726 N N . ARG A 1 91 ? 0.000 -11.159 10.630 1.00 70.94 91 ARG A N 1
ATOM 727 C CA . ARG A 1 91 ? 0.118 -11.975 9.410 1.00 70.94 91 ARG A CA 1
ATOM 728 C C . ARG A 1 91 ? -0.169 -11.168 8.145 1.00 70.94 91 ARG A C 1
ATOM 730 O O . ARG A 1 91 ? 0.544 -11.322 7.165 1.00 70.94 91 ARG A O 1
ATOM 737 N N . ILE A 1 92 ? -1.187 -10.309 8.153 1.00 67.94 92 ILE A N 1
ATOM 738 C CA . ILE A 1 92 ? -1.506 -9.416 7.030 1.00 67.94 92 ILE A CA 1
ATOM 739 C C . ILE A 1 92 ? -0.360 -8.441 6.771 1.00 67.94 92 ILE A C 1
ATOM 741 O O . ILE A 1 92 ? -0.019 -8.213 5.614 1.00 67.94 92 ILE A O 1
ATOM 745 N N . ASP A 1 93 ? 0.210 -7.858 7.821 1.00 71.00 93 ASP A N 1
ATOM 746 C CA . ASP A 1 93 ? 1.302 -6.898 7.713 1.00 71.00 93 ASP A CA 1
ATOM 747 C C . ASP A 1 93 ? 2.567 -7.591 7.203 1.00 71.00 93 ASP A C 1
ATOM 749 O O . ASP A 1 93 ? 3.193 -7.087 6.274 1.00 71.00 93 ASP A O 1
ATOM 753 N N . ALA A 1 94 ? 2.885 -8.786 7.717 1.00 70.12 94 ALA A N 1
ATOM 754 C CA . ALA A 1 94 ? 3.977 -9.623 7.221 1.00 70.12 94 ALA A CA 1
ATOM 755 C C . ALA A 1 94 ? 3.792 -9.975 5.736 1.00 70.12 94 ALA A C 1
ATOM 757 O O . ALA A 1 94 ? 4.667 -9.689 4.923 1.00 70.12 94 ALA A O 1
ATOM 758 N N . LEU A 1 95 ? 2.610 -10.470 5.352 1.00 70.12 95 LEU A N 1
ATOM 759 C CA . LEU A 1 95 ? 2.277 -10.727 3.948 1.00 70.12 95 LEU A CA 1
ATOM 760 C C . LEU A 1 95 ? 2.376 -9.451 3.105 1.00 70.12 95 LEU A C 1
ATOM 762 O O . LEU A 1 95 ? 2.857 -9.490 1.979 1.00 70.12 95 LEU A O 1
ATOM 766 N N . GLY A 1 96 ? 1.943 -8.309 3.640 1.00 71.94 96 GLY A N 1
ATOM 767 C CA . GLY A 1 96 ? 2.075 -7.008 2.995 1.00 71.94 96 GLY A CA 1
ATOM 768 C C . GLY A 1 96 ? 3.535 -6.635 2.745 1.00 71.94 96 GLY A C 1
ATOM 769 O O . GLY A 1 96 ? 3.864 -6.198 1.644 1.00 71.94 96 GLY A O 1
ATOM 770 N N . HIS A 1 97 ? 4.412 -6.843 3.727 1.00 72.88 97 HIS A N 1
ATOM 771 C CA . HIS A 1 97 ? 5.850 -6.625 3.590 1.00 72.88 97 HIS A CA 1
ATOM 772 C C . HIS A 1 97 ? 6.471 -7.530 2.524 1.00 72.88 97 HIS A C 1
ATOM 774 O O . HIS A 1 97 ? 7.182 -7.019 1.656 1.00 72.88 97 HIS A O 1
ATOM 780 N N . ASP A 1 98 ? 6.141 -8.821 2.526 1.00 74.88 98 ASP A N 1
ATOM 781 C CA . ASP A 1 98 ? 6.638 -9.780 1.535 1.00 74.88 98 ASP A CA 1
ATOM 782 C C . ASP A 1 98 ? 6.159 -9.429 0.119 1.00 74.88 98 ASP A C 1
ATOM 784 O O . ASP A 1 98 ? 6.940 -9.449 -0.834 1.00 74.88 98 ASP A O 1
ATOM 788 N N . CYS A 1 99 ? 4.897 -9.007 -0.024 1.00 74.31 99 CYS A N 1
ATOM 789 C CA . CYS A 1 99 ? 4.346 -8.543 -1.299 1.00 74.31 99 CYS A CA 1
ATOM 790 C C . CYS A 1 99 ? 5.109 -7.325 -1.834 1.00 74.31 99 CYS A C 1
ATOM 792 O O . CYS A 1 99 ? 5.479 -7.286 -3.007 1.00 74.31 99 CYS A O 1
ATOM 794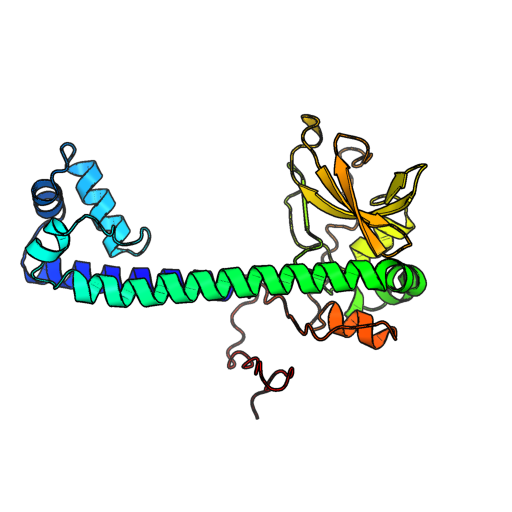 N N . LEU A 1 100 ? 5.352 -6.320 -0.984 1.00 78.88 100 LEU A N 1
ATOM 795 C CA . LEU A 1 100 ? 6.099 -5.122 -1.375 1.00 78.88 100 LEU A CA 1
ATOM 796 C C . LEU A 1 100 ? 7.559 -5.462 -1.708 1.00 78.88 100 LEU A C 1
ATOM 798 O O . LEU A 1 100 ? 8.130 -4.890 -2.634 1.00 78.88 100 LEU A O 1
ATOM 802 N N . ALA A 1 101 ? 8.173 -6.404 -0.991 1.00 80.81 101 ALA A N 1
ATOM 803 C CA . ALA A 1 101 ? 9.520 -6.871 -1.298 1.00 80.81 101 ALA A CA 1
ATOM 804 C C . ALA A 1 101 ? 9.584 -7.568 -2.669 1.00 80.81 101 ALA A C 1
ATOM 806 O O . ALA A 1 101 ? 10.479 -7.268 -3.461 1.00 80.81 101 ALA A O 1
ATOM 807 N N . ALA A 1 102 ? 8.615 -8.433 -2.981 1.00 81.62 102 ALA A N 1
ATOM 808 C CA . ALA A 1 102 ? 8.526 -9.122 -4.268 1.00 81.62 102 ALA A CA 1
ATOM 809 C C . ALA A 1 102 ? 8.279 -8.153 -5.438 1.00 81.62 102 ALA A C 1
ATOM 811 O O . ALA A 1 102 ? 8.939 -8.244 -6.470 1.00 81.62 102 ALA A O 1
ATOM 812 N N . GLU A 1 103 ? 7.388 -7.176 -5.265 1.00 84.62 103 GLU A N 1
ATOM 813 C CA . GLU A 1 103 ? 7.128 -6.120 -6.254 1.00 84.62 103 GLU A CA 1
ATOM 814 C C . GLU A 1 103 ? 8.367 -5.249 -6.515 1.00 84.62 103 GLU A C 1
ATOM 816 O O . GLU A 1 103 ? 8.727 -4.992 -7.666 1.00 84.62 103 GLU A O 1
ATOM 821 N N . ARG A 1 104 ? 9.096 -4.858 -5.459 1.00 84.81 104 ARG A N 1
ATOM 822 C CA . ARG A 1 104 ? 10.393 -4.178 -5.618 1.00 84.81 104 ARG A CA 1
ATOM 823 C C . ARG A 1 104 ? 11.389 -5.050 -6.375 1.00 84.81 104 ARG A C 1
ATOM 825 O O . ARG A 1 104 ? 12.121 -4.528 -7.210 1.00 84.81 104 ARG A O 1
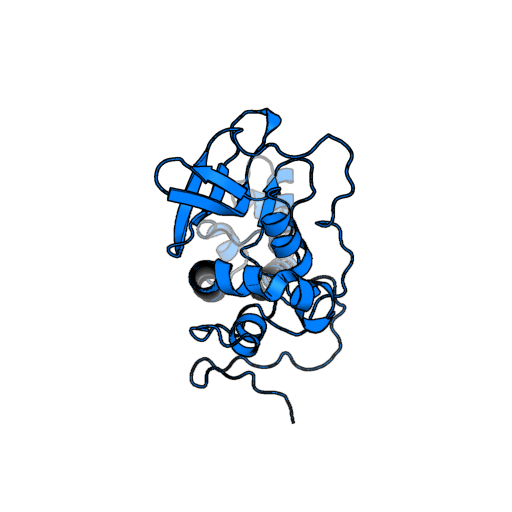ATOM 832 N N . ALA A 1 105 ? 11.426 -6.355 -6.102 1.00 85.88 105 ALA A N 1
ATOM 833 C CA . ALA A 1 105 ? 12.303 -7.280 -6.810 1.00 85.88 105 ALA A CA 1
ATOM 834 C C . ALA A 1 105 ? 11.957 -7.372 -8.306 1.00 85.88 105 ALA A C 1
ATOM 836 O O . ALA A 1 105 ? 12.874 -7.365 -9.123 1.00 85.88 105 ALA A O 1
ATOM 837 N N . LEU A 1 106 ? 10.670 -7.370 -8.676 1.00 88.94 106 LEU A N 1
ATOM 838 C CA . LEU A 1 106 ? 10.246 -7.339 -10.080 1.00 88.94 106 LEU A CA 1
ATOM 839 C C . LEU A 1 106 ? 10.751 -6.091 -10.803 1.00 88.94 106 LEU A C 1
ATOM 841 O O . LEU A 1 106 ? 11.388 -6.226 -11.847 1.00 88.94 106 LEU A O 1
ATOM 845 N N . LEU A 1 107 ? 10.517 -4.898 -10.243 1.00 88.75 107 LEU A N 1
ATOM 846 C CA . LEU A 1 107 ? 11.016 -3.648 -10.832 1.00 88.75 107 LEU A CA 1
ATOM 847 C C . LEU A 1 107 ? 12.540 -3.660 -10.927 1.00 88.75 107 LEU A C 1
ATOM 849 O O . LEU A 1 107 ? 13.107 -3.293 -11.948 1.00 88.75 107 LEU A O 1
ATOM 853 N N . ARG A 1 108 ? 13.208 -4.140 -9.879 1.00 87.19 108 ARG A N 1
ATOM 854 C CA . ARG A 1 108 ? 14.664 -4.214 -9.801 1.00 87.19 108 ARG A CA 1
ATOM 855 C C . ARG A 1 108 ? 15.282 -5.121 -10.856 1.00 87.19 108 ARG A C 1
ATOM 857 O O . ARG A 1 108 ? 16.273 -4.747 -11.464 1.00 87.19 108 ARG A O 1
ATOM 864 N N . THR A 1 109 ? 14.713 -6.300 -11.066 1.00 87.75 109 THR A N 1
ATOM 865 C CA . THR A 1 109 ? 15.254 -7.286 -12.006 1.00 87.75 109 THR A CA 1
ATOM 866 C C . THR A 1 109 ? 14.843 -7.001 -13.452 1.00 87.75 109 THR A C 1
ATOM 868 O O . THR A 1 109 ? 15.489 -7.505 -14.363 1.00 87.75 109 THR A O 1
ATOM 871 N N . ASN A 1 110 ? 13.802 -6.192 -13.680 1.00 90.81 110 ASN A N 1
ATOM 872 C CA . ASN A 1 110 ? 13.215 -6.012 -15.009 1.00 90.81 110 ASN A CA 1
ATOM 873 C C . ASN A 1 110 ? 13.124 -4.543 -15.467 1.00 90.81 110 ASN A C 1
ATOM 875 O O . ASN A 1 110 ? 12.488 -4.281 -16.481 1.00 90.81 110 ASN A O 1
ATOM 879 N N . ALA A 1 111 ? 13.746 -3.577 -14.778 1.00 90.00 111 ALA A N 1
ATOM 880 C CA . ALA A 1 111 ? 13.667 -2.156 -15.151 1.00 90.00 111 ALA A CA 1
ATOM 881 C C . ALA A 1 111 ? 14.121 -1.885 -16.595 1.00 90.00 111 ALA A C 1
ATOM 883 O O . ALA A 1 111 ? 13.431 -1.180 -17.328 1.00 90.00 111 ALA A O 1
ATOM 884 N N . GLU A 1 112 ? 15.243 -2.472 -17.026 1.00 90.25 112 GLU A N 1
ATOM 885 C CA . GLU A 1 112 ? 15.734 -2.304 -18.401 1.00 90.25 112 GLU A CA 1
ATOM 886 C C . GLU A 1 112 ? 14.815 -2.961 -19.431 1.00 90.25 112 GLU A C 1
ATOM 888 O O . GLU A 1 112 ? 14.562 -2.371 -20.475 1.00 90.25 112 GLU A O 1
ATOM 893 N N . LEU A 1 113 ? 14.256 -4.135 -19.117 1.00 92.81 113 LEU A N 1
ATOM 894 C CA . LEU A 1 113 ? 13.266 -4.794 -19.969 1.00 92.81 113 LEU A CA 1
ATOM 895 C C . LEU A 1 113 ? 12.019 -3.916 -20.136 1.00 92.81 113 LEU A C 1
ATOM 897 O O . LEU A 1 113 ? 11.566 -3.679 -21.250 1.00 92.81 113 LEU A O 1
ATOM 901 N N . LEU A 1 114 ? 11.485 -3.392 -19.031 1.00 93.12 114 LEU A N 1
ATOM 902 C CA . LEU A 1 114 ? 10.332 -2.492 -19.055 1.00 93.12 114 LEU A CA 1
ATOM 903 C C . LEU A 1 114 ? 10.627 -1.243 -19.895 1.00 93.12 114 LEU A C 1
ATOM 905 O O . LEU A 1 114 ? 9.780 -0.824 -20.678 1.00 93.12 114 LEU A O 1
ATOM 909 N N . LEU A 1 115 ? 11.832 -0.679 -19.776 1.00 92.06 115 LEU A N 1
ATOM 910 C CA . LEU A 1 115 ? 12.250 0.481 -20.559 1.00 92.06 115 LEU A CA 1
ATOM 911 C C . LEU A 1 115 ? 12.428 0.153 -22.050 1.00 92.06 115 LEU A C 1
ATOM 913 O O . LEU A 1 115 ? 12.012 0.940 -22.895 1.00 92.06 115 LEU A O 1
ATOM 917 N N . ALA A 1 116 ? 12.983 -1.014 -22.383 1.00 94.25 116 ALA A N 1
ATOM 918 C CA . ALA A 1 116 ? 13.126 -1.480 -23.764 1.00 94.25 116 ALA A CA 1
ATOM 919 C C . ALA A 1 116 ? 11.768 -1.670 -24.464 1.00 94.25 116 ALA A C 1
ATOM 921 O O . ALA A 1 116 ? 11.672 -1.525 -25.679 1.00 94.25 116 ALA A O 1
ATOM 922 N N . HIS A 1 117 ? 10.709 -1.934 -23.693 1.00 95.88 117 HIS A N 1
ATOM 923 C CA . HIS A 1 117 ? 9.336 -2.087 -24.180 1.00 95.88 117 HIS A CA 1
ATOM 924 C C . HIS A 1 117 ? 8.438 -0.868 -23.901 1.00 95.88 117 HIS A C 1
ATOM 926 O O . HIS A 1 117 ? 7.211 -0.983 -23.963 1.00 95.88 117 HIS A O 1
ATOM 932 N N . ALA A 1 118 ? 9.017 0.306 -23.624 1.00 92.88 118 ALA A N 1
ATOM 933 C CA . ALA A 1 118 ? 8.278 1.513 -23.245 1.00 92.88 118 ALA A CA 1
ATOM 934 C C . ALA A 1 118 ? 7.130 1.867 -24.202 1.00 92.88 118 ALA A C 1
ATOM 936 O O . ALA A 1 118 ? 6.012 2.131 -23.757 1.00 92.88 118 ALA A O 1
ATOM 937 N N . GLU A 1 119 ? 7.381 1.821 -25.510 1.00 92.44 119 GLU A N 1
ATOM 938 C CA . GLU A 1 119 ? 6.381 2.147 -26.532 1.00 92.44 119 GLU A CA 1
ATOM 939 C C . GLU A 1 119 ? 5.219 1.148 -26.537 1.00 92.44 119 GLU A C 1
ATOM 941 O O . GLU A 1 119 ? 4.054 1.543 -26.591 1.00 92.44 119 GLU A O 1
ATOM 946 N N . THR A 1 120 ? 5.520 -0.147 -26.395 1.00 93.19 120 THR A N 1
ATOM 947 C CA . THR A 1 120 ? 4.501 -1.204 -26.300 1.00 93.19 120 THR A CA 1
ATOM 948 C C . THR A 1 120 ? 3.639 -1.023 -25.050 1.00 93.19 120 THR A C 1
ATOM 950 O O . THR A 1 120 ? 2.411 -1.072 -25.128 1.00 93.19 120 THR A O 1
ATOM 953 N N . ILE A 1 121 ? 4.272 -0.756 -23.904 1.00 92.12 121 ILE A N 1
ATOM 954 C CA . ILE A 1 121 ? 3.586 -0.536 -22.624 1.00 92.12 121 ILE A CA 1
ATOM 955 C C . ILE A 1 121 ? 2.688 0.708 -22.692 1.00 92.12 121 ILE A C 1
ATOM 957 O O . ILE A 1 121 ? 1.589 0.702 -22.137 1.00 92.12 121 ILE A O 1
ATOM 961 N N . ALA A 1 122 ? 3.136 1.772 -23.363 1.00 88.06 122 ALA A N 1
ATOM 962 C CA . ALA A 1 122 ? 2.376 3.009 -23.517 1.00 88.06 122 ALA A CA 1
ATOM 963 C C . ALA A 1 122 ? 1.173 2.861 -24.464 1.00 88.06 122 ALA A C 1
ATOM 965 O O . ALA A 1 122 ? 0.124 3.456 -24.213 1.00 88.06 122 ALA A O 1
ATOM 966 N N . ALA A 1 123 ? 1.313 2.082 -25.539 1.00 87.62 123 ALA A N 1
ATOM 967 C CA . ALA A 1 123 ? 0.275 1.929 -26.556 1.00 87.62 123 ALA A CA 1
ATOM 968 C C . ALA A 1 123 ? -0.874 1.004 -26.119 1.00 87.62 123 ALA A C 1
ATOM 970 O O . ALA A 1 123 ? -2.023 1.221 -26.506 1.00 87.62 123 ALA A O 1
ATOM 971 N N . ASP A 1 124 ? -0.594 -0.018 -25.306 1.00 89.81 124 ASP A N 1
ATOM 972 C CA . ASP A 1 124 ? -1.577 -1.044 -24.960 1.00 89.81 124 ASP A CA 1
ATOM 973 C C . ASP A 1 124 ? -2.139 -0.868 -23.538 1.00 89.81 124 ASP A C 1
ATOM 975 O O . ASP A 1 124 ? -1.451 -0.953 -22.516 1.00 89.81 124 ASP A O 1
ATOM 979 N N . SER A 1 125 ? -3.460 -0.668 -23.482 1.00 84.69 125 SER A N 1
ATOM 980 C CA . SER A 1 125 ? -4.233 -0.481 -22.251 1.00 84.69 125 SER A CA 1
ATOM 981 C C . SER A 1 125 ? -4.040 -1.579 -21.197 1.00 84.69 125 SER A C 1
ATOM 983 O O . SER A 1 125 ? -4.114 -1.271 -20.005 1.00 84.69 125 SER A O 1
ATOM 985 N N . ARG A 1 126 ? -3.736 -2.820 -21.611 1.00 87.12 126 ARG A N 1
ATOM 986 C CA . ARG A 1 126 ? -3.478 -3.952 -20.706 1.00 87.12 126 ARG A CA 1
ATOM 987 C C . ARG A 1 126 ? -2.262 -3.707 -19.819 1.00 87.12 126 ARG A C 1
ATOM 989 O O . ARG A 1 126 ? -2.271 -4.096 -18.657 1.00 87.12 126 ARG A O 1
ATOM 996 N N . TRP A 1 127 ? -1.252 -3.027 -20.346 1.00 89.31 127 TRP A N 1
ATOM 997 C CA . TRP A 1 127 ? 0.028 -2.771 -19.686 1.00 89.31 127 TRP A CA 1
ATOM 998 C C . TRP A 1 127 ? 0.025 -1.424 -18.995 1.00 89.31 127 TRP A C 1
ATOM 1000 O O . TRP A 1 127 ? 0.389 -1.297 -17.828 1.00 89.31 127 TRP A O 1
ATOM 1010 N N . ARG A 1 128 ? -0.453 -0.411 -19.716 1.00 87.44 128 ARG A N 1
ATOM 1011 C CA . ARG A 1 128 ? -0.457 0.980 -19.281 1.00 87.44 128 ARG A CA 1
ATOM 1012 C C . ARG A 1 128 ? -1.138 1.177 -17.931 1.00 87.44 128 ARG A C 1
ATOM 1014 O O . ARG A 1 128 ? -0.648 1.948 -17.110 1.00 87.44 128 ARG A O 1
ATOM 1021 N N . GLY A 1 129 ? -2.256 0.480 -17.711 1.00 86.00 129 GLY A N 1
ATOM 1022 C CA . GLY A 1 129 ? -3.062 0.559 -16.491 1.00 86.00 129 GLY A CA 1
ATOM 1023 C C . GLY A 1 129 ? -2.579 -0.319 -15.332 1.00 86.00 129 GLY A C 1
ATOM 1024 O O . GLY A 1 129 ? -3.202 -0.284 -14.268 1.00 86.00 129 GLY A O 1
ATOM 1025 N N . VAL A 1 130 ? -1.517 -1.120 -15.508 1.00 88.69 130 VAL A N 1
ATOM 1026 C CA . VAL A 1 130 ? -0.940 -1.940 -14.428 1.00 88.69 130 VAL A CA 1
ATOM 1027 C C . VAL A 1 130 ? -0.420 -1.009 -13.344 1.00 88.69 130 VAL A C 1
ATOM 1029 O O . VAL A 1 130 ? 0.338 -0.091 -13.628 1.00 88.69 130 VAL A O 1
ATOM 1032 N N . ARG A 1 131 ? -0.817 -1.215 -12.091 1.00 86.56 131 ARG A N 1
ATOM 1033 C CA . ARG A 1 131 ? -0.353 -0.397 -10.963 1.00 86.56 131 ARG A CA 1
ATOM 1034 C C . ARG A 1 131 ? 0.484 -1.256 -10.037 1.00 86.56 131 ARG A C 1
ATOM 1036 O O . ARG A 1 131 ? 0.048 -2.334 -9.649 1.00 86.56 131 ARG A O 1
ATOM 1043 N N . SER A 1 132 ? 1.644 -0.744 -9.640 1.00 80.88 132 SER A N 1
ATOM 1044 C CA . SER A 1 132 ? 2.479 -1.384 -8.628 1.00 80.88 132 SER A CA 1
ATOM 1045 C C . SER A 1 132 ? 2.290 -0.684 -7.275 1.00 80.88 132 SER A C 1
ATOM 1047 O O . SER A 1 132 ? 2.345 0.548 -7.211 1.00 80.88 132 SER A O 1
ATOM 1049 N N . PRO A 1 133 ? 2.075 -1.423 -6.170 1.00 72.19 133 PRO A N 1
ATOM 1050 C CA . PRO A 1 133 ? 1.920 -0.833 -4.840 1.00 72.19 133 PRO A CA 1
ATOM 1051 C C . PRO A 1 133 ? 3.203 -0.178 -4.316 1.00 72.19 133 PRO A C 1
ATOM 1053 O O . PRO A 1 133 ? 3.124 0.640 -3.399 1.00 72.19 133 PRO A O 1
ATOM 1056 N N . VAL A 1 134 ? 4.367 -0.532 -4.875 1.00 76.50 134 VAL A N 1
ATOM 1057 C CA . VAL A 1 134 ? 5.668 0.041 -4.492 1.00 76.50 134 VAL A CA 1
ATOM 1058 C C . VAL A 1 134 ? 6.046 1.231 -5.367 1.00 76.50 134 VAL A C 1
ATOM 1060 O O . VAL A 1 134 ? 6.807 2.083 -4.919 1.00 76.50 134 VAL A O 1
ATOM 1063 N N . ALA A 1 135 ? 5.487 1.322 -6.581 1.00 73.38 135 ALA A N 1
ATOM 1064 C CA . ALA A 1 135 ? 5.644 2.474 -7.461 1.00 73.38 135 ALA A CA 1
ATOM 1065 C C . ALA A 1 135 ? 4.791 3.647 -6.952 1.00 73.38 135 ALA A C 1
ATOM 1067 O O . ALA A 1 135 ? 3.739 3.980 -7.499 1.00 73.38 135 ALA A O 1
ATOM 1068 N N . LEU A 1 136 ? 5.203 4.216 -5.824 1.00 72.00 136 LEU A N 1
ATOM 1069 C CA . LEU A 1 136 ? 4.413 5.140 -5.032 1.00 72.00 136 LEU A CA 1
ATOM 1070 C C . LEU A 1 136 ? 5.158 6.462 -4.871 1.00 72.00 136 LEU A C 1
ATOM 1072 O O . LEU A 1 136 ? 6.116 6.578 -4.107 1.00 72.00 136 LEU A O 1
ATOM 1076 N N . LEU A 1 137 ? 4.660 7.495 -5.548 1.00 67.19 137 LEU A N 1
ATOM 1077 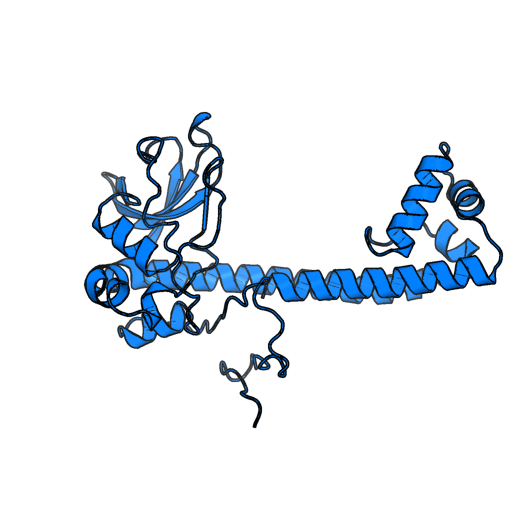C CA . LEU A 1 137 ? 5.161 8.859 -5.402 1.00 67.19 137 LEU A CA 1
ATOM 1078 C C . LEU A 1 137 ? 4.332 9.597 -4.349 1.00 67.19 137 LEU A C 1
ATOM 1080 O O . LEU A 1 137 ? 3.358 10.284 -4.647 1.00 67.19 137 LEU A O 1
ATOM 1084 N N . ARG A 1 138 ? 4.722 9.444 -3.083 1.00 59.88 138 ARG A N 1
ATOM 1085 C CA . ARG A 1 138 ? 4.148 10.110 -1.901 1.00 59.88 138 ARG A CA 1
ATOM 1086 C C . ARG A 1 138 ? 4.883 11.394 -1.551 1.00 59.88 138 ARG A C 1
ATOM 1088 O O . ARG A 1 138 ? 5.269 11.640 -0.408 1.00 59.88 138 ARG A O 1
ATOM 1095 N N . ILE A 1 139 ? 5.069 12.229 -2.554 1.00 59.75 139 ILE A N 1
ATOM 1096 C CA . ILE A 1 139 ? 5.674 13.536 -2.356 1.00 59.75 139 ILE A CA 1
ATOM 1097 C C . ILE A 1 139 ? 4.553 14.469 -1.933 1.00 59.75 139 ILE A C 1
ATOM 1099 O O . ILE A 1 139 ? 3.486 14.495 -2.562 1.00 59.75 139 ILE A O 1
ATOM 1103 N N . LEU A 1 140 ? 4.780 15.186 -0.829 1.00 44.03 140 LEU A N 1
ATOM 1104 C CA . LEU A 1 140 ? 3.872 16.233 -0.369 1.00 44.03 140 LEU A CA 1
ATOM 1105 C C . LEU A 1 140 ? 3.482 17.097 -1.589 1.00 44.03 140 LEU A C 1
ATOM 1107 O O . LEU A 1 140 ? 4.331 17.353 -2.440 1.00 44.03 140 LEU A O 1
ATOM 1111 N N . TRP A 1 141 ? 2.215 17.514 -1.687 1.00 45.03 141 TRP A N 1
ATOM 1112 C CA . TRP A 1 141 ? 1.641 18.350 -2.766 1.00 45.03 141 TRP A CA 1
ATOM 1113 C C . TRP A 1 141 ? 1.142 17.655 -4.048 1.00 45.03 141 TRP A C 1
ATOM 1115 O O . TRP A 1 141 ? 0.338 18.261 -4.752 1.00 45.03 141 TRP A O 1
ATOM 1125 N N . MET A 1 142 ? 1.500 16.396 -4.349 1.00 53.56 142 MET A N 1
ATOM 1126 C CA . MET A 1 142 ? 1.009 15.737 -5.583 1.00 53.56 142 MET A CA 1
ATOM 1127 C C . MET A 1 142 ? -0.282 14.919 -5.420 1.00 53.56 142 MET A C 1
ATOM 1129 O O . MET A 1 142 ? -0.936 14.624 -6.422 1.00 53.56 142 MET A O 1
ATOM 1133 N N . GLY A 1 143 ? -0.680 14.598 -4.181 1.00 54.38 143 GLY A N 1
ATOM 1134 C CA . GLY A 1 143 ? -1.693 13.570 -3.918 1.00 54.38 143 GLY A CA 1
ATOM 1135 C C . GLY A 1 143 ? -1.107 12.207 -4.277 1.00 54.38 143 GLY A C 1
ATOM 1136 O O . GLY A 1 143 ? -1.229 11.746 -5.404 1.00 54.38 143 GLY A O 1
ATOM 1137 N N . GLY A 1 144 ? -0.360 11.610 -3.349 1.00 61.25 144 GLY A N 1
ATOM 1138 C CA . GLY A 1 144 ? 0.421 10.412 -3.647 1.00 61.25 144 GLY A CA 1
ATOM 1139 C C . GLY A 1 144 ? -0.436 9.162 -3.816 1.00 61.25 144 GLY A C 1
ATOM 1140 O O . GLY A 1 144 ? -1.341 8.913 -3.020 1.00 61.25 144 GLY A O 1
ATOM 1141 N N . GLY A 1 145 ? -0.105 8.346 -4.813 1.00 70.25 145 GLY A N 1
ATOM 1142 C CA . GLY A 1 145 ? -0.770 7.077 -5.094 1.00 70.25 145 GLY A CA 1
ATOM 1143 C C . GLY A 1 145 ? 0.066 6.179 -6.011 1.00 70.25 145 GLY A C 1
ATOM 1144 O O . GLY A 1 145 ? 1.107 6.623 -6.504 1.00 70.25 145 GLY A O 1
ATOM 1145 N N . PRO A 1 146 ? -0.358 4.918 -6.209 1.00 77.06 146 PRO A N 1
ATOM 1146 C CA . PRO A 1 146 ? 0.296 4.000 -7.135 1.00 77.06 146 PRO A CA 1
ATOM 1147 C C . PRO A 1 146 ? 0.318 4.578 -8.552 1.00 77.06 146 PRO A C 1
ATOM 1149 O O . PRO A 1 146 ? -0.740 4.913 -9.100 1.00 77.06 146 PRO A O 1
ATOM 1152 N N . VAL A 1 147 ? 1.508 4.683 -9.136 1.00 81.62 147 VAL A N 1
ATOM 1153 C CA . VAL A 1 147 ? 1.720 5.176 -10.499 1.00 81.62 147 VAL A CA 1
ATOM 1154 C C . VAL A 1 147 ? 1.421 4.041 -11.490 1.00 81.62 147 VAL A C 1
ATOM 1156 O O . VAL A 1 147 ? 1.914 2.927 -11.288 1.00 81.62 147 VAL A O 1
ATOM 1159 N N . PRO A 1 148 ? 0.606 4.272 -12.539 1.00 87.31 148 PRO A N 1
ATOM 1160 C CA . PRO A 1 148 ? 0.433 3.300 -13.617 1.00 87.31 148 PRO A CA 1
ATOM 1161 C C . PRO A 1 148 ? 1.762 3.011 -14.327 1.00 87.31 148 PRO A C 1
ATOM 1163 O O . PRO A 1 148 ? 2.574 3.916 -14.518 1.00 87.31 148 PRO A O 1
ATOM 1166 N N . LEU A 1 149 ? 1.975 1.769 -14.753 1.00 90.44 149 LEU A N 1
ATOM 1167 C CA . LEU A 1 149 ? 3.218 1.300 -15.360 1.00 90.44 149 LEU A CA 1
ATOM 1168 C C . LEU A 1 149 ? 3.574 2.104 -16.614 1.00 90.44 149 LEU A C 1
ATOM 1170 O O . LEU A 1 149 ? 4.732 2.472 -16.783 1.00 90.44 149 LEU A O 1
ATOM 1174 N N . GLY A 1 150 ? 2.584 2.450 -17.444 1.00 89.56 150 GLY A N 1
ATOM 1175 C CA . GLY A 1 150 ? 2.814 3.294 -18.620 1.00 89.56 150 GLY A CA 1
ATOM 1176 C C . GLY A 1 150 ? 3.382 4.665 -18.258 1.00 89.56 150 GLY A C 1
ATOM 1177 O O . GLY A 1 150 ? 4.409 5.068 -18.799 1.00 89.56 150 GLY A O 1
ATOM 1178 N N . ALA A 1 151 ? 2.783 5.336 -17.272 1.00 86.31 151 ALA A N 1
ATOM 1179 C CA . ALA A 1 151 ? 3.272 6.621 -16.784 1.00 86.31 151 ALA A CA 1
ATOM 1180 C C . ALA A 1 151 ? 4.670 6.511 -16.147 1.00 86.31 151 ALA A C 1
ATOM 1182 O O . ALA A 1 151 ? 5.500 7.401 -16.330 1.00 86.31 151 ALA A O 1
ATOM 1183 N N . LEU A 1 152 ? 4.949 5.422 -15.419 1.00 88.38 152 LEU A N 1
ATOM 1184 C CA . LEU A 1 152 ? 6.262 5.173 -14.816 1.00 88.38 152 LEU A CA 1
ATOM 1185 C C . LEU A 1 152 ? 7.353 5.013 -15.884 1.00 88.38 152 LEU A C 1
ATOM 1187 O O . LEU A 1 152 ? 8.397 5.655 -15.796 1.00 88.38 152 LEU A O 1
ATOM 1191 N N . VAL A 1 153 ? 7.111 4.191 -16.906 1.00 91.06 153 VAL A N 1
ATOM 1192 C CA . VAL A 1 153 ? 8.115 3.908 -17.940 1.00 91.06 153 VAL A CA 1
ATOM 1193 C C . VAL A 1 153 ? 8.339 5.117 -18.853 1.00 91.06 153 VAL A C 1
ATOM 1195 O O . VAL A 1 153 ? 9.488 5.462 -19.127 1.00 91.06 153 VAL A O 1
ATOM 1198 N N . GLN A 1 154 ? 7.278 5.831 -19.247 1.00 87.69 154 GLN A N 1
ATOM 1199 C CA . GLN A 1 154 ? 7.403 7.089 -20.000 1.00 87.69 154 GLN A CA 1
ATOM 1200 C C . GLN A 1 154 ? 8.263 8.116 -19.254 1.00 87.69 154 GLN A C 1
ATOM 1202 O O . GLN A 1 154 ? 9.057 8.840 -19.850 1.00 87.69 154 GLN A O 1
ATOM 1207 N N . ALA A 1 155 ? 8.139 8.165 -17.931 1.00 84.75 155 ALA A N 1
ATOM 1208 C CA . ALA A 1 155 ? 8.919 9.064 -17.103 1.00 84.75 155 ALA A CA 1
ATOM 1209 C C . ALA A 1 155 ? 10.389 8.687 -16.972 1.00 84.75 155 ALA A C 1
ATOM 1211 O O . ALA A 1 155 ? 11.237 9.575 -16.881 1.00 84.75 155 ALA A O 1
ATOM 1212 N N . TRP A 1 156 ? 10.695 7.391 -16.946 1.00 89.19 156 TRP A N 1
ATOM 1213 C CA . TRP A 1 156 ? 12.071 6.918 -17.033 1.00 89.19 156 TRP A CA 1
ATOM 1214 C C . TRP A 1 156 ? 12.681 7.263 -18.386 1.00 89.19 156 TRP A C 1
ATOM 1216 O O . TRP A 1 156 ? 13.776 7.819 -18.426 1.00 89.19 156 TRP A O 1
ATOM 1226 N N . GLN A 1 157 ? 11.948 7.028 -19.476 1.00 89.25 157 GLN A N 1
ATOM 1227 C CA . GLN A 1 157 ? 12.391 7.353 -20.831 1.00 89.25 157 GLN A CA 1
ATOM 1228 C C . GLN A 1 157 ? 12.631 8.860 -21.014 1.00 89.25 157 GLN A C 1
ATOM 1230 O O . GLN A 1 157 ? 13.623 9.260 -21.615 1.00 89.25 157 GLN A O 1
ATOM 1235 N N . ALA A 1 158 ? 11.773 9.701 -20.432 1.00 85.12 158 ALA A N 1
ATOM 1236 C CA . ALA A 1 158 ? 11.923 11.156 -20.442 1.00 85.12 158 ALA A CA 1
ATOM 1237 C C . ALA A 1 158 ? 12.988 11.688 -19.455 1.00 85.12 158 ALA A C 1
ATOM 1239 O O . ALA A 1 158 ? 13.165 12.900 -19.345 1.00 85.12 158 ALA A O 1
ATOM 1240 N N . GLY A 1 159 ? 13.653 10.818 -18.682 1.00 85.62 159 GLY A N 1
ATOM 1241 C CA . GLY A 1 159 ? 14.627 11.208 -17.654 1.00 85.62 159 GLY A CA 1
ATOM 1242 C C . GLY A 1 159 ? 14.018 11.882 -16.418 1.00 85.62 159 GLY A C 1
ATOM 1243 O O . GLY A 1 159 ? 14.734 12.332 -15.528 1.00 85.62 159 GLY A O 1
ATOM 1244 N N . ALA A 1 160 ? 12.692 11.954 -16.333 1.00 80.75 160 ALA A N 1
ATOM 1245 C CA . ALA A 1 160 ? 11.974 12.721 -15.325 1.00 80.75 160 ALA A CA 1
ATOM 1246 C C . ALA A 1 160 ? 11.926 12.021 -13.953 1.00 80.75 160 ALA A C 1
ATOM 1248 O O . ALA A 1 160 ? 11.847 12.674 -12.913 1.00 80.75 160 ALA A O 1
ATOM 1249 N N . LEU A 1 161 ? 12.009 10.688 -13.951 1.00 84.25 161 LEU A N 1
ATOM 1250 C CA . LEU A 1 161 ? 12.202 9.858 -12.759 1.00 84.25 161 LEU A CA 1
ATOM 1251 C C . LEU A 1 161 ? 13.544 9.120 -12.818 1.00 84.25 161 LEU A C 1
ATOM 1253 O O . LEU A 1 161 ? 13.635 7.946 -12.470 1.00 84.25 161 LEU A O 1
ATOM 1257 N N . VAL A 1 162 ? 14.589 9.805 -13.280 1.00 86.88 162 VAL A N 1
ATOM 1258 C CA . VAL A 1 162 ? 15.949 9.265 -13.329 1.00 86.88 162 VAL A CA 1
ATOM 1259 C C . VAL A 1 162 ? 16.873 10.180 -12.542 1.00 86.88 162 VAL A C 1
ATOM 1261 O O . VAL A 1 162 ? 16.926 11.383 -12.783 1.00 86.88 162 VAL A O 1
ATOM 1264 N N . ALA A 1 163 ? 17.600 9.613 -11.583 1.00 86.62 163 ALA A N 1
ATOM 1265 C CA . ALA A 1 163 ? 18.706 10.298 -10.930 1.00 86.62 163 ALA A CA 1
ATOM 1266 C C . ALA A 1 163 ? 20.025 9.866 -11.573 1.00 86.62 163 ALA A C 1
ATOM 1268 O O . ALA A 1 163 ? 20.235 8.682 -11.834 1.00 86.62 163 ALA A O 1
ATOM 1269 N N . SER A 1 164 ? 20.925 10.817 -11.802 1.00 84.19 164 SER A N 1
ATOM 1270 C CA . SER A 1 164 ? 22.273 10.522 -12.285 1.00 84.19 164 SER A CA 1
ATOM 1271 C C . SER A 1 164 ? 23.207 10.258 -11.108 1.00 84.19 164 SER A C 1
ATOM 1273 O O . SER A 1 164 ? 23.226 11.022 -10.143 1.00 84.19 164 SER A O 1
ATOM 1275 N N . SER A 1 165 ? 24.002 9.195 -11.195 1.00 83.19 165 SER A N 1
ATOM 1276 C CA . SER A 1 165 ? 25.103 8.911 -10.280 1.00 83.19 165 SER A CA 1
ATOM 1277 C C . SER A 1 165 ? 26.369 8.647 -11.084 1.00 83.19 165 SER A C 1
ATOM 1279 O O . SER A 1 165 ? 26.358 7.812 -11.983 1.00 83.19 165 SER A O 1
ATOM 1281 N N . GLU A 1 166 ? 27.471 9.314 -10.743 1.00 82.88 166 GLU A N 1
ATOM 1282 C CA . GLU A 1 166 ? 28.773 9.043 -11.372 1.00 82.88 166 GLU A CA 1
ATOM 1283 C C . GLU A 1 166 ? 29.239 7.602 -11.116 1.00 82.88 166 GLU A C 1
ATOM 1285 O O . GLU A 1 166 ? 29.812 6.969 -11.994 1.00 82.88 166 GLU A O 1
ATOM 1290 N N . ALA A 1 167 ? 28.933 7.056 -9.935 1.00 84.25 167 ALA A N 1
ATOM 1291 C CA . ALA A 1 167 ? 29.372 5.723 -9.530 1.00 84.25 167 ALA A CA 1
ATOM 1292 C C . ALA A 1 167 ? 28.536 4.581 -10.131 1.00 84.25 167 ALA A C 1
ATOM 1294 O O . ALA A 1 167 ? 29.040 3.473 -10.295 1.00 84.25 167 ALA A O 1
ATOM 1295 N N . PHE A 1 168 ? 27.253 4.822 -10.420 1.00 81.56 168 PHE A N 1
ATOM 1296 C CA . PHE A 1 168 ? 26.299 3.754 -10.761 1.00 81.56 168 PHE A CA 1
ATOM 1297 C C . PHE A 1 168 ? 25.559 3.982 -12.085 1.00 81.56 168 PHE A C 1
ATOM 1299 O O . PHE A 1 168 ? 24.764 3.142 -12.504 1.00 81.56 168 PHE A O 1
ATOM 1306 N N . GLY A 1 169 ? 25.803 5.113 -12.750 1.00 87.00 169 GLY A N 1
ATOM 1307 C CA . GLY A 1 169 ? 25.043 5.531 -13.919 1.00 87.00 169 GLY A CA 1
ATOM 1308 C C . GLY A 1 169 ? 23.617 5.975 -13.556 1.00 87.00 169 GLY A C 1
ATOM 1309 O O . GLY A 1 169 ? 23.399 6.546 -12.480 1.00 87.00 169 GLY A O 1
ATOM 1310 N N . PRO A 1 170 ? 22.634 5.781 -14.455 1.00 88.88 170 PRO A N 1
ATOM 1311 C CA . PRO A 1 170 ? 21.259 6.198 -14.209 1.00 88.88 170 PRO A CA 1
ATOM 1312 C C . PRO A 1 170 ? 20.577 5.308 -13.163 1.00 88.88 170 PRO A C 1
ATOM 1314 O O . PRO A 1 170 ? 20.676 4.082 -13.207 1.00 88.88 170 PRO A O 1
ATOM 1317 N N . ILE A 1 171 ? 19.838 5.945 -12.257 1.00 90.19 171 ILE A N 1
ATOM 1318 C CA . ILE A 1 171 ? 19.011 5.311 -11.230 1.00 90.19 171 ILE A CA 1
ATOM 1319 C C . ILE A 1 171 ? 17.544 5.610 -11.548 1.00 90.19 171 ILE A C 1
ATOM 1321 O O . ILE A 1 171 ? 17.100 6.753 -11.429 1.00 90.19 171 ILE A O 1
ATOM 1325 N N . TYR A 1 172 ? 16.784 4.583 -11.920 1.00 89.62 172 TYR A N 1
ATOM 1326 C CA . TYR A 1 172 ? 15.361 4.661 -12.247 1.00 89.62 172 TYR A CA 1
ATOM 1327 C C . TYR A 1 172 ? 14.520 4.681 -10.966 1.00 89.62 172 TYR A C 1
ATOM 1329 O O . TYR A 1 172 ? 14.430 3.686 -10.244 1.00 89.62 172 TYR A O 1
ATOM 1337 N N . LEU A 1 173 ? 13.930 5.831 -10.652 1.00 89.00 173 LEU A N 1
ATOM 1338 C CA . LEU A 1 173 ? 13.184 6.081 -9.419 1.00 89.00 173 LEU A CA 1
ATOM 1339 C C . LEU A 1 173 ? 11.740 5.589 -9.553 1.00 89.00 173 LEU A C 1
ATOM 1341 O O . LEU A 1 173 ? 11.069 5.901 -10.533 1.00 89.00 173 LEU A O 1
ATOM 1345 N N . PHE A 1 174 ? 11.233 4.871 -8.554 1.00 86.88 174 PHE A N 1
ATOM 1346 C CA . PHE A 1 174 ? 9.835 4.408 -8.533 1.00 86.88 174 PHE A CA 1
ATOM 1347 C C . PHE A 1 174 ? 9.127 4.659 -7.202 1.00 86.88 174 PHE A C 1
ATOM 1349 O O . PHE A 1 174 ? 7.902 4.680 -7.162 1.00 86.88 174 PHE A O 1
ATOM 1356 N N . GLU A 1 175 ? 9.858 4.899 -6.117 1.00 86.50 175 GLU A N 1
ATOM 1357 C CA . GLU A 1 175 ? 9.280 5.169 -4.801 1.00 86.50 175 GLU A CA 1
ATOM 1358 C C . GLU A 1 175 ? 9.820 6.503 -4.285 1.00 86.50 175 GLU A C 1
ATOM 1360 O O . GLU A 1 175 ? 11.019 6.757 -4.329 1.00 86.50 175 GLU A O 1
ATOM 1365 N N . GLY A 1 176 ? 8.943 7.380 -3.802 1.00 79.69 176 GLY A N 1
ATOM 1366 C CA . GLY A 1 176 ? 9.327 8.705 -3.318 1.00 79.69 176 GLY A CA 1
ATOM 1367 C C . GLY A 1 176 ? 8.495 9.120 -2.118 1.00 79.69 176 GLY A C 1
ATOM 1368 O O . GLY A 1 176 ? 7.279 8.942 -2.109 1.00 79.69 176 GLY A O 1
ATOM 1369 N N . SER A 1 177 ? 9.135 9.693 -1.102 1.00 76.50 177 SER A N 1
ATOM 1370 C CA . SER A 1 177 ? 8.454 10.177 0.101 1.00 76.50 177 SER A CA 1
ATOM 1371 C C . SER A 1 177 ? 9.075 11.463 0.633 1.00 76.50 177 SER A C 1
ATOM 1373 O O . SER A 1 177 ? 10.270 11.702 0.448 1.00 76.50 177 SER A O 1
ATOM 1375 N N . GLY A 1 178 ? 8.274 12.244 1.356 1.00 73.12 178 GLY A N 1
ATOM 1376 C CA . GLY A 1 178 ? 8.717 13.456 2.043 1.00 73.12 178 GLY A CA 1
ATOM 1377 C C . GLY A 1 178 ? 8.326 14.739 1.313 1.00 73.12 178 GLY A C 1
ATOM 1378 O O . GLY A 1 178 ? 7.512 14.737 0.386 1.00 73.12 178 GLY A O 1
ATOM 1379 N N . SER A 1 179 ? 8.888 15.857 1.769 1.00 66.38 179 SER A N 1
ATOM 1380 C CA . SER A 1 179 ? 8.679 17.175 1.172 1.00 66.38 179 SER A CA 1
ATOM 1381 C C . SER A 1 179 ? 9.923 17.585 0.394 1.00 66.38 179 SER A C 1
ATOM 1383 O O . SER A 1 179 ? 10.981 17.813 0.980 1.00 66.38 179 SER A O 1
ATOM 1385 N N . ALA A 1 180 ? 9.781 17.716 -0.927 1.00 62.09 180 ALA A N 1
ATOM 1386 C CA . ALA A 1 180 ? 10.838 18.270 -1.771 1.00 62.09 180 ALA A CA 1
ATOM 1387 C C . ALA A 1 180 ? 11.189 19.715 -1.359 1.00 62.09 180 ALA A C 1
ATOM 1389 O O . ALA A 1 180 ? 12.347 20.111 -1.418 1.00 62.09 180 ALA A O 1
ATOM 1390 N N . LEU A 1 181 ? 10.206 20.482 -0.862 1.00 61.09 181 LEU A N 1
ATOM 1391 C CA . LEU A 1 181 ? 10.384 21.886 -0.469 1.00 61.09 181 LEU A CA 1
ATOM 1392 C C . LEU A 1 181 ? 11.233 22.071 0.792 1.00 61.09 181 LEU A C 1
ATOM 1394 O O . LEU A 1 181 ? 11.860 23.111 0.944 1.00 61.09 181 LEU A O 1
ATOM 1398 N N . SER A 1 182 ? 11.253 21.090 1.697 1.00 66.44 182 SER A N 1
ATOM 1399 C CA . SER A 1 182 ? 12.053 21.165 2.926 1.00 66.44 182 SER A CA 1
ATOM 1400 C C . SER A 1 182 ? 13.395 20.440 2.805 1.00 66.44 182 SER A C 1
ATOM 1402 O O . SER A 1 182 ? 14.062 20.238 3.815 1.00 66.44 182 SER A O 1
ATOM 1404 N N . GLY A 1 183 ? 13.756 19.956 1.609 1.00 64.56 183 GLY A N 1
ATOM 1405 C CA . GLY A 1 183 ? 14.966 19.156 1.384 1.00 64.56 183 GLY A CA 1
ATOM 1406 C C . GLY A 1 183 ? 14.956 17.767 2.041 1.00 64.56 183 GLY A C 1
ATOM 1407 O O . GLY A 1 183 ? 15.893 17.000 1.852 1.00 64.56 183 GLY A O 1
ATOM 1408 N N . ALA A 1 184 ? 13.887 17.404 2.759 1.00 70.88 184 ALA A N 1
ATOM 1409 C CA . ALA A 1 184 ? 13.736 16.127 3.464 1.00 70.88 184 ALA A CA 1
ATOM 1410 C C . ALA A 1 184 ? 13.155 15.014 2.570 1.00 70.88 184 ALA A C 1
ATOM 1412 O O . ALA A 1 184 ? 12.609 14.023 3.059 1.00 70.88 184 ALA A O 1
ATOM 1413 N N . GLY A 1 185 ? 13.212 15.200 1.251 1.00 74.12 185 GLY A N 1
ATOM 1414 C CA . GLY A 1 185 ? 12.798 14.199 0.281 1.00 74.12 185 GLY A CA 1
ATOM 1415 C C . GLY A 1 185 ? 13.802 13.053 0.206 1.00 74.12 185 GLY A C 1
ATOM 1416 O O . GLY A 1 185 ? 15.017 13.254 0.259 1.00 74.12 185 GLY A O 1
ATOM 1417 N N . SER A 1 186 ? 13.291 11.837 0.042 1.00 81.06 186 SER A N 1
ATOM 1418 C CA . SER A 1 186 ? 14.109 10.730 -0.439 1.00 81.06 186 SER A CA 1
ATOM 1419 C C . SER A 1 186 ? 13.332 9.879 -1.420 1.00 81.06 186 SER A C 1
ATOM 1421 O O . SER A 1 186 ? 12.140 9.627 -1.220 1.00 81.06 186 SER A O 1
ATOM 1423 N N . CYS A 1 187 ? 14.033 9.420 -2.447 1.00 85.75 187 CYS A N 1
ATOM 1424 C CA . CYS A 1 187 ? 13.513 8.497 -3.436 1.00 85.75 187 CYS A CA 1
ATOM 1425 C C . CYS A 1 187 ? 14.299 7.190 -3.394 1.00 85.75 187 CYS A C 1
ATOM 1427 O O . CYS A 1 187 ? 15.496 7.174 -3.106 1.00 85.75 187 CYS A O 1
ATOM 1429 N N . TRP A 1 188 ? 13.616 6.099 -3.694 1.00 87.94 188 TRP A N 1
ATOM 1430 C CA . TRP A 1 188 ? 14.211 4.809 -3.974 1.00 87.94 188 TRP A CA 1
ATOM 1431 C C . TRP A 1 188 ? 14.059 4.505 -5.457 1.00 87.94 188 TRP A C 1
ATOM 1433 O O . TRP A 1 188 ? 13.034 4.793 -6.086 1.00 87.94 188 TRP A O 1
ATOM 1443 N N . GLY A 1 189 ? 15.113 3.925 -6.003 1.00 90.00 189 GLY A N 1
ATOM 1444 C CA . GLY A 1 189 ? 15.172 3.493 -7.381 1.00 90.00 189 GLY A CA 1
ATOM 1445 C C . GLY A 1 189 ? 16.124 2.328 -7.551 1.00 90.00 189 GLY A C 1
ATOM 1446 O O . GLY A 1 189 ? 16.635 1.771 -6.574 1.00 90.00 189 GLY A O 1
ATOM 1447 N N . VAL A 1 190 ? 16.358 1.968 -8.803 1.00 90.50 190 VAL A N 1
ATOM 1448 C CA . VAL A 1 190 ? 17.263 0.885 -9.189 1.00 90.50 190 VAL A CA 1
ATOM 1449 C C . VAL A 1 190 ? 18.226 1.374 -10.254 1.00 90.50 190 VAL A C 1
ATOM 1451 O O . VAL A 1 190 ? 17.830 2.102 -11.160 1.00 90.50 190 VAL A O 1
ATOM 1454 N N . ASP A 1 191 ? 19.497 1.015 -10.113 1.00 89.50 191 ASP A N 1
ATOM 1455 C CA . ASP A 1 191 ? 20.477 1.219 -11.180 1.00 89.50 191 ASP A CA 1
ATOM 1456 C C . ASP A 1 191 ? 20.356 0.124 -12.257 1.00 89.50 191 ASP A C 1
ATOM 1458 O O . ASP A 1 191 ? 19.570 -0.819 -12.127 1.00 89.50 191 ASP A O 1
ATOM 1462 N N . ARG A 1 192 ? 21.144 0.240 -13.331 1.00 85.31 192 ARG A N 1
ATOM 1463 C CA . ARG A 1 192 ? 21.157 -0.727 -14.447 1.00 85.31 192 ARG A CA 1
ATOM 1464 C C . ARG A 1 192 ? 21.509 -2.155 -14.034 1.00 85.31 192 ARG A C 1
ATOM 1466 O O . ARG A 1 192 ? 21.083 -3.106 -14.673 1.00 85.31 192 ARG A O 1
ATOM 1473 N N . THR A 1 193 ? 22.254 -2.321 -12.943 1.00 84.00 193 THR A N 1
ATOM 1474 C CA . THR A 1 193 ? 22.609 -3.653 -12.427 1.00 84.00 193 THR A CA 1
ATOM 1475 C C . THR A 1 193 ? 21.467 -4.303 -11.648 1.00 84.00 193 THR A C 1
ATOM 1477 O O . THR A 1 193 ? 21.601 -5.427 -11.168 1.00 84.00 193 THR A O 1
ATOM 1480 N N . GLY A 1 194 ? 20.348 -3.593 -11.474 1.00 82.25 194 GLY A N 1
ATOM 1481 C CA . GLY A 1 194 ? 19.290 -4.005 -10.572 1.00 82.25 194 GLY A CA 1
ATOM 1482 C C . GLY A 1 194 ? 19.727 -3.904 -9.113 1.00 82.25 194 GLY A C 1
ATOM 1483 O O . GLY A 1 194 ? 19.268 -4.681 -8.281 1.00 82.25 194 GLY A O 1
ATOM 1484 N N . THR A 1 195 ? 20.610 -2.973 -8.750 1.00 87.19 195 THR A N 1
ATOM 1485 C CA . THR A 1 195 ? 20.895 -2.698 -7.337 1.00 87.19 195 THR A CA 1
ATOM 1486 C C . THR A 1 195 ? 19.969 -1.591 -6.845 1.00 87.19 195 THR A C 1
ATOM 1488 O O . THR A 1 195 ? 19.821 -0.548 -7.481 1.00 87.19 195 THR A O 1
ATOM 1491 N N . ALA A 1 196 ? 19.318 -1.815 -5.699 1.00 88.69 196 ALA A N 1
ATOM 1492 C CA . ALA A 1 196 ? 18.447 -0.817 -5.088 1.00 88.69 196 ALA A CA 1
ATOM 1493 C C . ALA A 1 196 ? 19.281 0.343 -4.529 1.00 88.69 196 ALA A C 1
ATOM 1495 O O . ALA A 1 196 ? 20.241 0.130 -3.786 1.00 88.69 196 ALA A O 1
ATOM 1496 N N . ARG A 1 197 ? 18.893 1.575 -4.857 1.00 90.06 197 ARG A N 1
ATOM 1497 C CA . ARG A 1 197 ? 19.588 2.795 -4.442 1.00 90.06 197 ARG A CA 1
ATOM 1498 C C . ARG A 1 197 ? 18.614 3.760 -3.795 1.00 90.06 197 ARG A C 1
ATOM 1500 O O . ARG A 1 197 ? 17.511 3.983 -4.294 1.00 90.06 197 ARG A O 1
ATOM 1507 N N . ARG A 1 198 ? 19.056 4.366 -2.695 1.00 89.00 198 ARG A N 1
ATOM 1508 C CA . ARG A 1 198 ? 18.381 5.508 -2.089 1.00 89.00 198 ARG A CA 1
ATOM 1509 C C . ARG A 1 198 ? 19.052 6.783 -2.569 1.00 89.00 198 ARG A C 1
ATOM 1511 O O . ARG A 1 198 ? 20.267 6.920 -2.472 1.00 89.00 198 ARG A O 1
ATOM 1518 N N . VAL A 1 199 ? 18.240 7.717 -3.030 1.00 84.38 199 VAL A N 1
ATOM 1519 C CA . VAL A 1 199 ? 18.654 9.056 -3.428 1.00 84.38 199 VAL A CA 1
ATOM 1520 C C . VAL A 1 199 ? 18.033 10.035 -2.436 1.00 84.38 199 VAL A C 1
ATOM 1522 O O . VAL A 1 199 ? 16.810 10.112 -2.308 1.00 84.38 199 VAL A O 1
ATOM 1525 N N . SER A 1 200 ? 18.881 10.740 -1.691 1.00 79.88 200 SER A N 1
ATOM 1526 C CA . SER A 1 200 ? 18.479 11.682 -0.638 1.00 79.88 200 SER A CA 1
ATOM 1527 C C . SER A 1 200 ? 18.718 13.128 -1.071 1.00 79.88 200 SER A C 1
ATOM 1529 O O . SER A 1 200 ? 19.616 13.400 -1.866 1.00 79.88 200 SER A O 1
ATOM 1531 N N . GLY A 1 201 ? 17.941 14.054 -0.508 1.00 65.94 201 GLY A N 1
ATOM 1532 C CA . GLY A 1 201 ? 18.037 15.486 -0.792 1.00 65.94 201 GLY A CA 1
ATOM 1533 C C . GLY A 1 201 ? 17.110 15.918 -1.928 1.00 65.94 201 GLY A C 1
ATOM 1534 O O . GLY A 1 201 ? 16.199 15.186 -2.313 1.00 65.94 201 GLY A O 1
ATOM 1535 N N . SER A 1 202 ? 17.362 17.098 -2.499 1.00 53.75 202 SER A N 1
ATOM 1536 C CA . SER A 1 202 ? 16.624 17.627 -3.659 1.00 53.75 202 SER A CA 1
ATOM 1537 C C . SER A 1 202 ? 17.345 17.409 -5.014 1.00 53.75 202 SER A C 1
ATOM 1539 O O . SER A 1 202 ? 17.441 18.358 -5.791 1.00 53.75 202 SER A O 1
ATOM 1541 N N . PRO A 1 203 ? 17.915 16.223 -5.347 1.00 47.41 203 PRO A N 1
ATOM 1542 C CA . PRO A 1 203 ? 18.562 16.025 -6.646 1.00 47.41 203 PRO A CA 1
ATOM 1543 C C . PRO A 1 203 ? 17.553 15.663 -7.738 1.00 47.41 203 PRO A C 1
ATOM 1545 O O . PRO A 1 203 ? 17.859 15.754 -8.924 1.00 47.41 203 PRO A O 1
ATOM 1548 N N . VAL A 1 204 ? 16.338 15.262 -7.359 1.00 52.16 204 VAL A N 1
ATOM 1549 C CA . VAL A 1 204 ? 15.270 15.090 -8.329 1.00 52.16 204 VAL A CA 1
ATOM 1550 C C . VAL A 1 204 ? 14.770 16.487 -8.633 1.00 52.16 204 VAL A C 1
ATOM 1552 O O . VAL A 1 204 ? 14.180 17.138 -7.768 1.00 52.16 204 VAL A O 1
ATOM 1555 N N . ARG A 1 205 ? 15.023 16.961 -9.853 1.00 50.94 205 ARG A N 1
ATOM 1556 C CA . ARG A 1 205 ? 14.322 18.113 -10.420 1.00 50.94 205 ARG A CA 1
ATOM 1557 C C . ARG A 1 205 ? 12.841 17.742 -10.508 1.00 50.94 205 ARG A C 1
ATOM 1559 O O . ARG A 1 205 ? 12.341 17.388 -11.569 1.00 50.94 205 ARG A O 1
ATOM 1566 N N . PHE A 1 206 ? 12.146 17.752 -9.371 1.00 49.88 206 PHE A N 1
ATOM 1567 C CA . PHE A 1 206 ? 10.709 17.585 -9.310 1.00 49.88 206 PHE A CA 1
ATOM 1568 C C . PHE A 1 206 ? 10.116 18.815 -9.970 1.00 49.88 206 PHE A C 1
ATOM 1570 O O . PHE A 1 206 ? 10.043 19.871 -9.357 1.00 49.88 206 PHE A O 1
ATOM 1577 N N . PHE A 1 207 ? 9.811 18.615 -11.248 1.00 49.25 207 PHE A N 1
ATOM 1578 C CA . PHE A 1 207 ? 8.877 19.277 -12.144 1.00 49.25 207 PHE A CA 1
ATOM 1579 C C . PHE A 1 207 ? 8.603 20.776 -11.955 1.00 49.25 207 PHE A C 1
ATOM 1581 O O . PHE A 1 207 ? 8.332 21.249 -10.851 1.00 49.25 207 PHE A O 1
ATOM 1588 N N . PRO A 1 208 ? 8.513 21.532 -13.064 1.00 37.19 208 PRO A N 1
ATOM 1589 C CA . PRO A 1 208 ? 7.941 22.869 -13.019 1.00 37.19 208 PRO A CA 1
ATOM 1590 C C . PRO A 1 208 ? 6.545 22.800 -12.381 1.00 37.19 208 PRO A C 1
ATOM 1592 O O . PRO A 1 208 ? 5.698 21.988 -12.770 1.00 37.19 208 PRO A O 1
ATOM 1595 N N . ARG A 1 209 ? 6.326 23.637 -11.360 1.00 36.75 209 ARG A N 1
ATOM 1596 C CA . ARG A 1 209 ? 5.021 23.847 -10.723 1.00 36.75 209 ARG A CA 1
ATOM 1597 C C . ARG A 1 209 ? 3.961 24.013 -11.819 1.00 36.75 209 ARG A C 1
ATOM 1599 O O . ARG A 1 209 ? 4.056 24.945 -12.608 1.00 36.75 209 ARG A O 1
ATOM 1606 N N . GLY A 1 210 ? 2.966 23.127 -11.860 1.00 39.38 210 GLY A N 1
ATOM 1607 C CA . GLY A 1 210 ? 1.791 23.285 -12.728 1.00 39.38 210 GLY A CA 1
ATOM 1608 C C . GLY A 1 210 ? 1.595 22.239 -13.825 1.00 39.38 210 GLY A C 1
ATOM 1609 O O . GLY A 1 210 ? 0.538 22.239 -14.446 1.00 39.38 210 GLY A O 1
ATOM 1610 N N . ALA A 1 211 ? 2.524 21.304 -14.045 1.00 40.75 211 ALA A N 1
ATOM 1611 C CA . ALA A 1 211 ? 2.270 20.222 -14.993 1.00 40.75 211 ALA A CA 1
ATOM 1612 C C . ALA A 1 211 ? 1.302 19.192 -14.386 1.00 40.75 211 ALA A C 1
ATOM 1614 O O . ALA A 1 211 ? 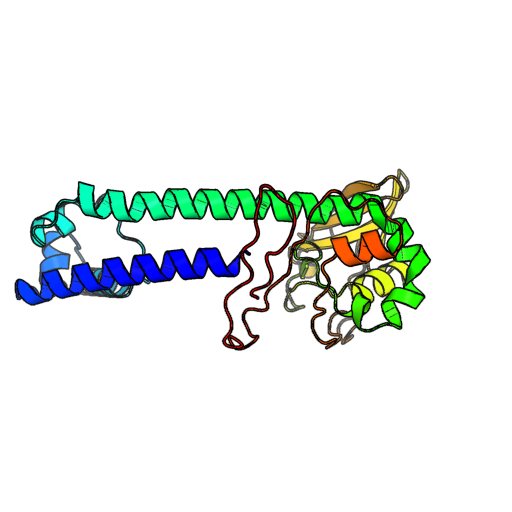1.654 18.425 -13.486 1.00 40.75 211 ALA A O 1
ATOM 1615 N N . SER A 1 212 ? 0.085 19.129 -14.921 1.00 47.66 212 SER A N 1
ATOM 1616 C CA . SER A 1 212 ? -0.778 17.945 -14.919 1.00 47.66 212 SER A CA 1
ATOM 1617 C C . SER A 1 212 ? -0.083 16.796 -15.665 1.00 47.66 212 SER A C 1
ATOM 1619 O O . SER A 1 212 ? -0.500 16.403 -16.750 1.00 47.66 212 SER A O 1
ATOM 1621 N N . GLY A 1 213 ? 1.051 16.333 -15.139 1.00 51.53 213 GLY A N 1
ATOM 1622 C CA . GLY A 1 213 ? 1.923 15.392 -15.824 1.00 51.53 213 GLY A CA 1
ATOM 1623 C C . GLY A 1 213 ? 1.297 14.001 -15.972 1.00 51.53 213 GLY A C 1
ATOM 1624 O O . GLY A 1 213 ? 0.269 13.710 -15.347 1.00 51.53 213 GLY A O 1
ATOM 1625 N N . PRO A 1 214 ? 1.939 13.121 -16.759 1.00 52.38 214 PRO A N 1
ATOM 1626 C CA . PRO A 1 214 ? 1.420 11.800 -17.138 1.00 52.38 214 PRO A CA 1
ATOM 1627 C C . PRO A 1 214 ? 1.098 10.884 -15.941 1.00 52.38 214 PRO A C 1
ATOM 1629 O O . PRO A 1 214 ? 0.352 9.928 -16.063 1.00 52.38 214 PRO A O 1
ATOM 1632 N N . TRP A 1 215 ? 1.558 11.206 -14.734 1.00 56.53 215 TRP A N 1
ATOM 1633 C CA . TRP A 1 215 ? 1.237 10.515 -13.470 1.00 56.53 215 TRP A CA 1
ATOM 1634 C C . TRP A 1 215 ? -0.247 10.558 -13.096 1.00 56.53 215 TRP A C 1
ATOM 1636 O O . TRP A 1 215 ? -0.721 9.712 -12.341 1.00 56.53 215 TRP A O 1
ATOM 1646 N N . ARG A 1 216 ? -0.971 11.573 -13.585 1.00 56.78 216 ARG A N 1
ATOM 1647 C CA . ARG A 1 216 ? -2.429 11.692 -13.443 1.00 56.78 216 ARG A CA 1
ATOM 1648 C C . ARG A 1 216 ? -3.172 11.062 -14.613 1.00 56.78 216 ARG A C 1
ATOM 1650 O O . ARG A 1 216 ? -4.371 11.314 -14.754 1.00 56.78 216 ARG A O 1
ATOM 1657 N N . GLU A 1 217 ? -2.488 10.277 -15.446 1.00 61.88 217 GLU A N 1
ATOM 1658 C CA . GLU A 1 217 ? -3.141 9.500 -16.485 1.00 61.88 217 GLU A CA 1
ATOM 1659 C C . GLU A 1 217 ? -4.264 8.683 -15.840 1.00 61.88 217 GLU A C 1
ATOM 1661 O O . GLU A 1 217 ? -4.056 7.830 -14.972 1.00 61.88 217 GLU A O 1
ATOM 1666 N N . ARG A 1 218 ? -5.496 9.010 -16.239 1.00 66.44 218 ARG A N 1
ATOM 1667 C CA . ARG A 1 218 ? -6.707 8.301 -15.829 1.00 66.44 218 ARG A CA 1
ATOM 1668 C C . ARG A 1 218 ? -6.861 7.059 -16.696 1.00 66.44 218 ARG A C 1
ATOM 1670 O O . ARG A 1 218 ? -7.905 6.849 -17.307 1.00 66.44 218 ARG A O 1
ATOM 1677 N N . SER A 1 219 ? -5.801 6.267 -16.809 1.00 68.69 219 SER A N 1
ATOM 1678 C CA . SER A 1 219 ? -5.918 4.943 -17.392 1.00 68.69 219 SER A CA 1
ATOM 1679 C C . SER A 1 219 ? -6.798 4.106 -16.466 1.00 68.69 219 SER A C 1
ATOM 1681 O O . SER A 1 219 ? -6.673 4.159 -15.234 1.00 68.69 219 SER A O 1
ATOM 1683 N N . ALA A 1 220 ? -7.737 3.376 -17.069 1.00 79.19 220 ALA A N 1
ATOM 1684 C CA . ALA A 1 220 ? -8.512 2.386 -16.343 1.00 79.19 220 ALA A CA 1
ATOM 1685 C C . ALA A 1 220 ? -7.535 1.401 -15.670 1.00 79.19 220 ALA A C 1
ATOM 1687 O O . ALA A 1 220 ? -6.527 1.043 -16.291 1.00 79.19 220 ALA A O 1
ATOM 1688 N N . PRO A 1 221 ? -7.784 0.987 -14.414 1.00 81.19 221 PRO A N 1
ATOM 1689 C CA . PRO A 1 221 ? -6.978 -0.042 -13.773 1.00 81.19 221 PRO A CA 1
ATOM 1690 C C . PRO A 1 221 ? -6.920 -1.290 -14.654 1.00 81.19 221 PRO A C 1
ATOM 1692 O O . PRO A 1 221 ? -7.952 -1.749 -15.146 1.00 81.19 221 PRO A O 1
ATOM 1695 N N . SER A 1 222 ? -5.721 -1.830 -14.859 1.00 84.88 222 SER A N 1
ATOM 1696 C CA . SER A 1 222 ? -5.577 -3.108 -15.551 1.00 84.88 222 SER A CA 1
ATOM 1697 C C . SER A 1 222 ? -5.938 -4.264 -14.622 1.00 84.88 222 SER A C 1
ATOM 1699 O O . SER A 1 222 ? -5.700 -4.207 -13.415 1.00 84.88 222 SER A O 1
ATOM 1701 N N . ALA A 1 223 ? -6.471 -5.339 -15.202 1.00 85.88 223 ALA A N 1
ATOM 1702 C CA . ALA A 1 223 ? -6.586 -6.620 -14.515 1.00 85.88 223 ALA A CA 1
ATOM 1703 C C . ALA A 1 223 ? -5.215 -7.294 -14.319 1.00 85.88 223 ALA A C 1
ATOM 1705 O O . ALA A 1 223 ? -5.095 -8.172 -13.471 1.00 85.88 223 ALA A O 1
ATOM 1706 N N . TRP A 1 224 ? -4.188 -6.894 -15.077 1.00 88.19 224 TRP A N 1
ATOM 1707 C CA . TRP A 1 224 ? -2.840 -7.451 -14.980 1.00 88.19 224 TRP A CA 1
ATOM 1708 C C . TRP A 1 224 ? -2.086 -6.914 -13.761 1.00 88.19 224 TRP A C 1
ATOM 1710 O O . TRP A 1 224 ? -2.170 -5.733 -13.414 1.00 88.19 224 TRP A O 1
ATOM 1720 N N . SER A 1 225 ? -1.310 -7.796 -13.138 1.00 88.12 225 SER A N 1
ATOM 1721 C CA . SER A 1 225 ? -0.282 -7.439 -12.161 1.00 88.12 225 SER A CA 1
ATOM 1722 C C . SER A 1 225 ? 1.029 -7.041 -12.852 1.00 88.12 225 SER A C 1
ATOM 1724 O O . SER A 1 225 ? 1.219 -7.270 -14.050 1.00 88.12 225 SER A O 1
ATOM 1726 N N . LEU A 1 226 ? 1.972 -6.470 -12.092 1.00 89.38 226 LEU A N 1
ATOM 1727 C CA . LEU A 1 226 ? 3.321 -6.227 -12.610 1.00 89.38 226 LEU A CA 1
ATOM 1728 C C . LEU A 1 226 ? 4.014 -7.540 -13.003 1.00 89.38 226 LEU A C 1
ATOM 1730 O O . LEU A 1 226 ? 4.742 -7.563 -13.991 1.00 89.38 226 LEU A O 1
ATOM 1734 N N . ALA A 1 227 ? 3.770 -8.630 -12.269 1.00 89.31 227 ALA A N 1
ATOM 1735 C CA . ALA A 1 227 ? 4.318 -9.943 -12.593 1.00 89.31 227 ALA A CA 1
ATOM 1736 C C . ALA A 1 227 ? 3.819 -10.451 -13.952 1.00 89.31 227 ALA A C 1
ATOM 1738 O O . ALA A 1 227 ? 4.626 -10.938 -14.741 1.00 89.31 227 ALA A O 1
ATOM 1739 N N . ASP A 1 228 ? 2.522 -10.292 -14.240 1.00 90.19 228 ASP A N 1
ATOM 1740 C CA . ASP A 1 228 ? 1.931 -10.711 -15.519 1.00 90.19 228 ASP A CA 1
ATOM 1741 C C . ASP A 1 228 ? 2.536 -9.914 -16.679 1.00 90.19 228 ASP A C 1
ATOM 1743 O O . ASP A 1 228 ? 2.915 -10.491 -17.697 1.00 90.19 228 ASP A O 1
ATOM 1747 N N . ALA A 1 229 ? 2.707 -8.600 -16.490 1.00 91.00 229 ALA A N 1
ATOM 1748 C CA . ALA A 1 229 ? 3.396 -7.753 -17.454 1.00 91.00 229 ALA A CA 1
ATOM 1749 C C . ALA A 1 229 ? 4.845 -8.227 -17.674 1.00 91.00 229 ALA A C 1
ATOM 1751 O O . ALA A 1 229 ? 5.244 -8.555 -18.788 1.00 91.00 229 ALA A O 1
ATOM 1752 N N . VAL A 1 230 ? 5.640 -8.338 -16.610 1.00 91.56 230 VAL A N 1
ATOM 1753 C CA . VAL A 1 230 ? 7.036 -8.789 -16.712 1.00 91.56 230 VAL A CA 1
ATOM 1754 C C . VAL A 1 230 ? 7.141 -10.143 -17.420 1.00 91.56 230 VAL A C 1
ATOM 1756 O O . VAL A 1 230 ? 7.963 -10.287 -18.322 1.00 91.56 230 VAL A O 1
ATOM 1759 N N . ALA A 1 231 ? 6.297 -11.113 -17.064 1.00 91.06 231 ALA A N 1
ATOM 1760 C CA . ALA A 1 231 ? 6.293 -12.435 -17.681 1.00 91.06 231 ALA A CA 1
ATOM 1761 C C . ALA A 1 231 ? 5.945 -12.377 -19.176 1.00 91.06 231 ALA A C 1
ATOM 1763 O O . ALA A 1 231 ? 6.610 -13.017 -19.989 1.00 91.06 231 ALA A O 1
ATOM 1764 N N . ALA A 1 232 ? 4.946 -11.579 -19.556 1.00 91.50 232 ALA A N 1
ATOM 1765 C CA . ALA A 1 232 ? 4.532 -11.432 -20.947 1.00 91.50 232 ALA A CA 1
ATOM 1766 C C . ALA A 1 232 ? 5.575 -10.708 -21.825 1.00 91.50 232 ALA A C 1
ATOM 1768 O O . ALA A 1 232 ? 5.571 -10.896 -23.038 1.00 91.50 232 ALA A O 1
ATOM 1769 N N . LEU A 1 233 ? 6.495 -9.936 -21.232 1.00 93.06 233 LEU A N 1
ATOM 1770 C CA . LEU A 1 233 ? 7.668 -9.368 -21.923 1.00 93.06 233 LEU A CA 1
ATOM 1771 C C . LEU A 1 233 ? 8.876 -10.320 -21.944 1.00 93.06 233 LEU A C 1
ATOM 1773 O O . LEU A 1 233 ? 9.952 -9.931 -22.386 1.00 93.06 233 LEU A O 1
ATOM 1777 N N . GLY A 1 234 ? 8.738 -11.554 -21.446 1.00 92.69 234 GLY A N 1
ATOM 1778 C CA . GLY A 1 234 ? 9.841 -12.518 -21.356 1.00 92.69 234 GLY A CA 1
ATOM 1779 C C . GLY A 1 234 ? 10.798 -12.270 -20.184 1.00 92.69 234 GLY A C 1
ATOM 1780 O O . GLY A 1 234 ? 11.903 -12.812 -20.155 1.00 92.69 234 GLY A O 1
ATOM 1781 N N . GLY A 1 235 ? 10.395 -11.448 -19.215 1.00 88.94 235 GLY A N 1
ATOM 1782 C CA . GLY A 1 235 ? 11.175 -11.143 -18.024 1.00 88.94 235 GLY A CA 1
ATOM 1783 C C . GLY A 1 235 ? 11.123 -12.232 -16.959 1.00 88.94 235 GLY A C 1
ATOM 1784 O O . GLY A 1 235 ? 10.296 -13.147 -16.975 1.00 88.94 235 GLY A O 1
ATOM 1785 N N . ARG A 1 236 ? 12.013 -12.115 -15.969 1.00 82.12 236 ARG A N 1
ATOM 1786 C CA . ARG A 1 236 ? 12.046 -13.036 -14.827 1.00 82.12 236 ARG A CA 1
ATOM 1787 C C . ARG A 1 236 ? 11.018 -12.589 -13.793 1.00 82.12 236 ARG A C 1
ATOM 1789 O O . ARG A 1 236 ? 11.298 -11.723 -12.963 1.00 82.12 236 ARG A O 1
ATOM 1796 N N . ALA A 1 237 ? 9.841 -13.204 -13.833 1.00 74.00 237 ALA A N 1
ATOM 1797 C CA . ALA A 1 237 ? 8.848 -13.095 -12.775 1.00 74.00 237 ALA A CA 1
ATOM 1798 C C . ALA A 1 237 ? 9.101 -14.192 -11.726 1.00 74.00 237 ALA A C 1
ATOM 1800 O O . ALA A 1 237 ? 8.735 -15.350 -11.915 1.00 74.00 237 ALA A O 1
ATOM 1801 N N . ALA A 1 238 ? 9.744 -13.848 -10.607 1.00 58.72 238 ALA A N 1
ATOM 1802 C CA . ALA A 1 238 ? 9.635 -14.689 -9.418 1.00 58.72 238 ALA A CA 1
ATOM 1803 C C . ALA A 1 238 ? 8.183 -14.572 -8.926 1.00 58.72 238 ALA A C 1
ATOM 1805 O O . ALA A 1 238 ? 7.723 -13.455 -8.708 1.00 58.72 238 ALA A O 1
ATOM 1806 N N . CYS A 1 239 ? 7.462 -15.695 -8.840 1.00 51.47 239 CYS A N 1
ATOM 1807 C CA . CYS A 1 239 ? 6.016 -15.774 -8.591 1.00 51.47 239 CYS A CA 1
ATOM 1808 C C . CYS A 1 239 ? 5.501 -14.722 -7.594 1.00 51.47 239 CYS A C 1
ATOM 1810 O O . CYS A 1 239 ? 5.698 -14.838 -6.386 1.00 51.47 239 CYS A O 1
ATOM 1812 N N . SER A 1 240 ? 4.799 -13.716 -8.109 1.00 49.25 240 SER A N 1
ATOM 1813 C CA . SER A 1 240 ? 4.113 -12.699 -7.315 1.00 49.25 240 SER A CA 1
ATOM 1814 C C . SER A 1 240 ? 2.867 -12.218 -8.059 1.00 49.25 240 SER A C 1
ATOM 1816 O O . SER A 1 240 ? 2.764 -11.074 -8.486 1.00 49.25 240 SER A O 1
ATOM 1818 N N . HIS A 1 241 ? 1.889 -13.109 -8.241 1.00 52.06 241 HIS A N 1
ATOM 1819 C CA . HIS A 1 241 ? 0.576 -12.703 -8.746 1.00 52.06 241 HIS A CA 1
ATOM 1820 C C . HIS A 1 241 ? -0.145 -11.886 -7.666 1.00 52.06 241 HIS A C 1
ATOM 1822 O O . HIS A 1 241 ? -0.789 -12.435 -6.769 1.00 52.06 241 HIS A O 1
ATOM 1828 N N . PHE A 1 242 ? -0.022 -10.560 -7.728 1.00 55.75 242 PHE A N 1
ATOM 1829 C CA . PHE A 1 242 ? -0.713 -9.653 -6.819 1.00 55.75 242 PHE A CA 1
ATOM 1830 C C . PHE A 1 242 ? -1.572 -8.659 -7.593 1.00 55.75 242 PHE A C 1
ATOM 1832 O O . PHE A 1 242 ? -1.071 -7.806 -8.318 1.00 55.75 242 PHE A O 1
ATOM 1839 N N . HIS A 1 243 ? -2.885 -8.721 -7.372 1.00 50.75 243 HIS A N 1
ATOM 1840 C CA . HIS A 1 243 ? -3.819 -7.730 -7.899 1.00 50.75 243 HIS A CA 1
ATOM 1841 C C . HIS A 1 243 ? -4.098 -6.665 -6.833 1.00 50.75 243 HIS A C 1
ATOM 1843 O O . HIS A 1 243 ? -4.504 -6.957 -5.697 1.00 50.75 243 HIS A O 1
ATOM 1849 N N . LEU A 1 244 ? -3.885 -5.400 -7.195 1.00 46.91 244 LEU A N 1
ATOM 1850 C CA . LEU A 1 244 ? -4.404 -4.269 -6.436 1.00 46.91 244 LEU A CA 1
ATOM 1851 C C . LEU A 1 244 ? -5.910 -4.167 -6.699 1.00 46.91 244 LEU A C 1
ATOM 1853 O O . LEU A 1 244 ? -6.335 -3.619 -7.707 1.00 46.91 244 LEU A O 1
ATOM 1857 N N . LEU A 1 245 ? -6.719 -4.691 -5.778 1.00 43.16 245 LEU A N 1
ATOM 1858 C CA . LEU A 1 245 ? -8.146 -4.376 -5.742 1.00 43.16 245 LEU A CA 1
ATOM 1859 C C . LEU A 1 245 ? -8.298 -2.900 -5.355 1.00 43.16 245 LEU A C 1
ATOM 1861 O O . LEU A 1 245 ? -7.898 -2.504 -4.255 1.00 43.16 245 LEU A O 1
ATOM 1865 N N . ASP A 1 246 ? -8.829 -2.095 -6.272 1.00 38.44 246 ASP A N 1
ATOM 1866 C CA . ASP A 1 246 ? -9.177 -0.702 -6.014 1.00 38.44 246 ASP A CA 1
ATOM 1867 C C . ASP A 1 246 ? -10.287 -0.648 -4.951 1.00 38.44 246 ASP A C 1
ATOM 1869 O O . ASP A 1 246 ? -11.339 -1.265 -5.107 1.00 38.44 246 ASP A O 1
ATOM 1873 N N . ALA A 1 247 ? -10.060 0.082 -3.857 1.00 37.47 247 ALA A N 1
ATOM 1874 C CA . ALA A 1 247 ? -11.037 0.232 -2.776 1.00 37.47 247 ALA A CA 1
ATOM 1875 C C . ALA A 1 247 ? -12.270 1.058 -3.196 1.00 37.47 247 ALA A C 1
ATOM 1877 O O . ALA A 1 247 ? -13.258 1.098 -2.461 1.00 37.47 247 ALA A O 1
ATOM 1878 N N . HIS A 1 248 ? -12.213 1.716 -4.361 1.00 34.16 248 HIS A N 1
ATOM 1879 C CA . HIS A 1 248 ? -13.313 2.488 -4.940 1.00 34.16 248 HIS A CA 1
ATOM 1880 C C . HIS A 1 248 ? -14.038 1.777 -6.088 1.00 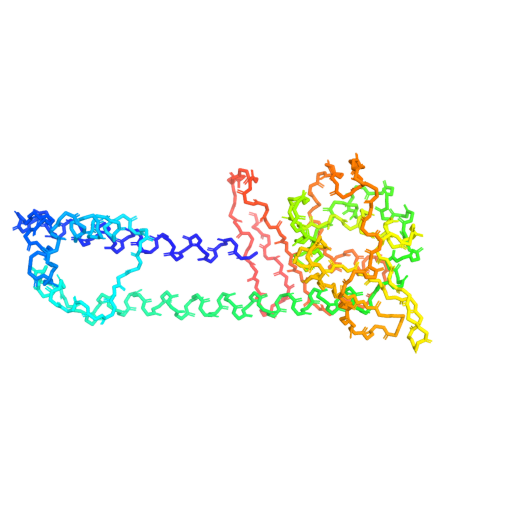34.16 248 HIS A C 1
ATOM 1882 O O . HIS A 1 248 ? -15.090 2.255 -6.522 1.00 34.16 248 HIS A O 1
ATOM 1888 N N . ALA A 1 249 ? -13.541 0.625 -6.550 1.00 37.41 249 ALA A N 1
ATOM 1889 C CA . ALA A 1 249 ? -14.352 -0.259 -7.369 1.00 37.41 249 ALA A CA 1
ATOM 1890 C C . ALA A 1 249 ? -15.468 -0.794 -6.466 1.00 37.41 249 ALA A C 1
ATOM 1892 O O . ALA A 1 249 ? -15.201 -1.458 -5.462 1.00 37.41 249 ALA A O 1
ATOM 1893 N N . ARG A 1 250 ? -16.725 -0.446 -6.777 1.00 28.62 250 ARG A N 1
ATOM 1894 C CA . ARG A 1 250 ? -17.895 -1.046 -6.119 1.00 28.62 250 ARG A CA 1
ATOM 1895 C C . ARG A 1 250 ? -17.677 -2.560 -6.055 1.00 28.62 250 ARG A C 1
ATOM 1897 O O . ARG A 1 250 ? -17.122 -3.094 -7.017 1.00 28.62 250 ARG A O 1
ATOM 1904 N N . PRO A 1 251 ? -18.102 -3.244 -4.979 1.00 31.92 251 PRO A N 1
ATOM 1905 C CA . PRO A 1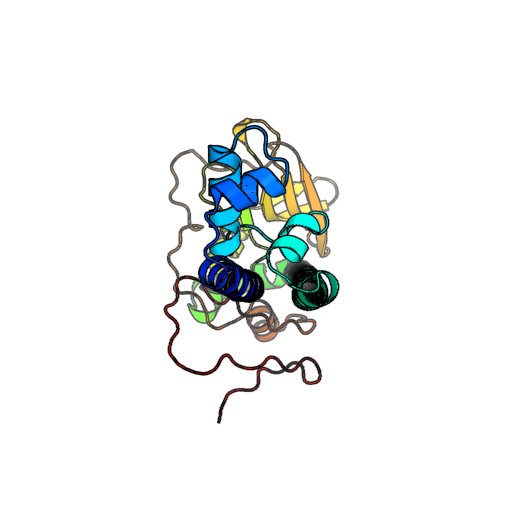 251 ? -18.069 -4.693 -4.961 1.00 31.92 251 PRO A CA 1
ATOM 1906 C C . PRO A 1 251 ? -18.949 -5.148 -6.124 1.00 31.92 251 PRO A C 1
ATOM 1908 O O . PRO A 1 251 ? -20.174 -5.094 -6.042 1.00 31.92 251 PRO A O 1
ATOM 1911 N N . ILE A 1 252 ? -18.324 -5.499 -7.247 1.00 31.86 252 ILE A N 1
ATOM 1912 C CA . ILE A 1 252 ? -18.961 -6.329 -8.253 1.00 31.86 252 ILE A CA 1
ATOM 1913 C C . ILE A 1 252 ? -19.237 -7.600 -7.468 1.00 31.86 252 ILE A C 1
ATOM 1915 O O . ILE A 1 252 ? -18.308 -8.217 -6.945 1.00 31.86 252 ILE A O 1
ATOM 1919 N N . GLY A 1 253 ? -20.519 -7.846 -7.215 1.00 29.33 253 GLY A N 1
ATOM 1920 C CA . GLY A 1 253 ? -20.966 -8.999 -6.463 1.00 29.33 253 GLY A CA 1
ATOM 1921 C C . GLY A 1 253 ? -20.530 -10.244 -7.207 1.00 29.33 253 GLY A C 1
ATOM 1922 O O . GLY A 1 253 ? -21.186 -10.620 -8.160 1.00 29.33 253 GLY A O 1
ATOM 1923 N N . ASP A 1 254 ? -19.399 -10.806 -6.800 1.00 28.75 254 ASP A N 1
ATOM 1924 C CA . ASP A 1 254 ? -19.012 -12.189 -7.027 1.00 28.75 254 ASP A CA 1
ATOM 1925 C C . ASP A 1 254 ? -17.796 -12.535 -6.153 1.00 28.75 254 ASP A C 1
ATOM 1927 O O . ASP A 1 254 ? -17.040 -11.644 -5.736 1.00 28.75 254 ASP A O 1
ATOM 1931 N N . PRO A 1 255 ? -17.641 -13.809 -5.758 1.00 34.97 255 PRO A N 1
ATOM 1932 C CA . PRO A 1 255 ? -16.781 -14.192 -4.656 1.00 34.97 255 PRO A CA 1
ATOM 1933 C C . PRO A 1 255 ? -15.318 -13.945 -5.016 1.00 34.97 255 PRO A C 1
ATOM 1935 O O . PRO A 1 255 ? -14.786 -14.497 -5.974 1.00 34.97 255 PRO A O 1
ATOM 1938 N N . ILE A 1 256 ? -14.672 -13.121 -4.189 1.00 39.88 256 ILE A N 1
ATOM 1939 C CA . ILE A 1 256 ? -13.231 -12.862 -4.162 1.00 39.88 256 ILE A CA 1
ATOM 1940 C C . ILE A 1 256 ? -12.476 -14.161 -4.470 1.00 39.88 256 ILE A C 1
ATOM 1942 O O . ILE A 1 256 ? -12.508 -15.100 -3.667 1.00 39.88 256 ILE A O 1
ATOM 1946 N N . ALA A 1 257 ? -11.799 -14.195 -5.623 1.00 39.38 257 ALA A N 1
ATOM 1947 C CA . ALA A 1 257 ? -10.923 -15.287 -6.023 1.00 39.38 257 ALA A CA 1
ATOM 1948 C C . ALA A 1 257 ? -9.988 -15.635 -4.856 1.00 39.38 257 ALA A C 1
ATOM 1950 O O . ALA A 1 257 ? -9.263 -14.784 -4.327 1.00 39.38 257 ALA A O 1
ATOM 1951 N N . ARG A 1 258 ? -10.054 -16.887 -4.398 1.00 37.78 258 ARG A N 1
ATOM 1952 C CA . ARG A 1 258 ? -9.228 -17.363 -3.289 1.00 37.78 258 ARG A CA 1
ATOM 1953 C C . ARG A 1 258 ? -7.816 -17.575 -3.827 1.00 37.78 258 ARG A C 1
ATOM 1955 O O . ARG A 1 258 ? -7.585 -18.458 -4.648 1.00 37.78 258 ARG A O 1
ATOM 1962 N N . TYR A 1 259 ? -6.872 -16.758 -3.368 1.00 38.44 259 TYR A N 1
ATOM 1963 C CA . TYR A 1 259 ? -5.449 -17.011 -3.570 1.00 38.44 259 TYR A CA 1
ATOM 1964 C C . TYR A 1 259 ? -5.074 -18.304 -2.834 1.00 38.44 259 TYR A C 1
ATOM 1966 O O . TYR A 1 259 ? -5.227 -18.377 -1.612 1.00 38.44 259 TYR A O 1
ATOM 1974 N N . ASN A 1 260 ? -4.627 -19.327 -3.569 1.00 37.22 260 ASN A N 1
ATOM 1975 C CA . ASN A 1 260 ? -4.139 -20.572 -2.985 1.00 37.22 260 ASN A CA 1
ATOM 1976 C C . ASN A 1 260 ? -2.600 -20.522 -2.888 1.00 37.22 260 ASN A C 1
ATOM 1978 O O . ASN A 1 260 ? -1.929 -20.694 -3.912 1.00 37.22 260 ASN A O 1
ATOM 1982 N N . PRO A 1 261 ? -2.031 -20.346 -1.678 1.00 32.16 261 PRO A N 1
ATOM 1983 C CA . PRO A 1 261 ? -0.591 -20.177 -1.494 1.00 32.16 261 PRO A CA 1
ATOM 1984 C C . PRO A 1 261 ? 0.227 -21.433 -1.829 1.00 32.16 261 PRO A C 1
ATOM 1986 O O . PRO A 1 261 ? 1.430 -21.320 -2.026 1.00 32.16 261 PRO A O 1
ATOM 1989 N N . VAL A 1 262 ? -0.398 -22.613 -1.930 1.00 33.56 262 VAL A N 1
ATOM 1990 C CA . VAL A 1 262 ? 0.286 -23.871 -2.284 1.00 33.56 262 VAL A CA 1
ATOM 1991 C C . VAL A 1 262 ? 0.477 -24.003 -3.798 1.00 33.56 262 VAL A C 1
ATOM 1993 O O . VAL A 1 262 ? 1.446 -24.597 -4.252 1.00 33.56 262 VAL A O 1
ATOM 1996 N N . SER A 1 263 ? -0.434 -23.437 -4.592 1.00 36.94 263 SER A N 1
ATOM 1997 C CA . SER A 1 263 ? -0.445 -23.614 -6.055 1.00 36.94 263 SER A CA 1
ATOM 1998 C C . SER A 1 263 ? 0.051 -22.403 -6.848 1.00 36.94 263 SER A C 1
ATOM 2000 O O . SER A 1 263 ? 0.224 -22.504 -8.060 1.00 36.94 263 SER A O 1
ATOM 2002 N N . GLY A 1 264 ? 0.212 -21.242 -6.203 1.00 32.91 264 GLY A N 1
ATOM 2003 C CA . GLY A 1 264 ? 0.583 -19.991 -6.872 1.00 32.91 264 GLY A CA 1
ATOM 2004 C C . GLY A 1 264 ? -0.449 -19.471 -7.884 1.00 32.91 264 GLY A C 1
ATOM 2005 O O . GLY A 1 264 ? -0.156 -18.524 -8.604 1.00 32.91 264 GLY A O 1
ATOM 2006 N N . ARG A 1 265 ? -1.650 -20.062 -7.958 1.00 31.92 265 ARG A N 1
ATOM 2007 C CA . ARG A 1 265 ? -2.716 -19.676 -8.895 1.00 31.92 265 ARG A CA 1
ATOM 2008 C C . ARG A 1 265 ? -3.912 -19.070 -8.165 1.00 31.92 265 ARG A C 1
ATOM 2010 O O . ARG A 1 265 ? -4.233 -19.444 -7.033 1.00 31.92 265 ARG A O 1
ATOM 2017 N N . LEU A 1 266 ? -4.598 -18.149 -8.839 1.00 36.81 266 LEU A N 1
ATOM 2018 C CA . LEU A 1 266 ? -5.930 -17.705 -8.440 1.00 36.81 266 LEU A CA 1
ATOM 2019 C C . LEU A 1 266 ? -6.930 -18.811 -8.772 1.00 36.81 266 LEU A C 1
ATOM 2021 O O . LEU A 1 266 ? -7.036 -19.218 -9.929 1.00 36.81 266 LEU A O 1
ATOM 2025 N N . ALA A 1 267 ? -7.661 -19.297 -7.769 1.00 34.00 267 ALA A N 1
ATOM 2026 C CA . ALA A 1 267 ? -8.816 -20.142 -8.027 1.00 34.00 267 ALA A CA 1
ATOM 2027 C C . ALA A 1 267 ? -9.945 -19.237 -8.535 1.00 34.00 267 ALA A C 1
ATOM 2029 O O . ALA A 1 267 ? -10.499 -18.445 -7.764 1.00 34.00 267 ALA A O 1
ATOM 2030 N N . LEU A 1 268 ? -10.234 -19.306 -9.835 1.00 31.38 268 LEU A N 1
ATOM 2031 C CA . LEU A 1 268 ? -11.444 -18.705 -10.388 1.00 31.38 268 LEU A CA 1
ATOM 2032 C C . LEU A 1 268 ? -12.650 -19.529 -9.906 1.00 31.38 268 LEU A C 1
ATOM 2034 O O . LEU A 1 268 ? -12.546 -20.759 -9.867 1.00 31.38 268 LEU A O 1
ATOM 2038 N N . PRO A 1 269 ? -13.763 -18.896 -9.496 1.00 36.75 269 PRO A N 1
ATOM 2039 C CA . PRO A 1 269 ? -15.001 -19.630 -9.276 1.00 36.75 269 PRO A CA 1
ATOM 2040 C C . PRO A 1 269 ? -15.449 -20.261 -10.603 1.00 36.75 269 PRO A C 1
ATOM 2042 O O . PRO A 1 269 ? -15.292 -19.649 -11.661 1.00 36.75 269 PRO A O 1
ATOM 2045 N N . HIS A 1 270 ? -15.926 -21.504 -10.525 1.00 37.66 270 HIS A N 1
ATOM 2046 C CA . HIS A 1 270 ? -16.586 -22.194 -11.633 1.00 37.66 270 HIS A CA 1
ATOM 2047 C C . HIS A 1 270 ? -17.926 -21.540 -11.960 1.00 37.66 270 HIS A C 1
ATOM 2049 O O . HIS A 1 270 ? -18.608 -21.123 -10.995 1.00 37.66 270 HIS A O 1
#

pLDDT: mean 75.2, std 19.18, range [28.62, 97.19]

Sequence (270 aa):
MIGVGKTRSLELHRKVGLRLRARREALGLKRSEVARHCGYTNLSKGARRIAHREQGQIGPLLHEDRYYELLQLDPHQVRAELHDVAALQTRIDALGHDCLAAERALLRTNAELLLAHAETIAADSRWRGVRSPVALLRILWMGGGPVPLGALVQAWQAGALVASSEAFGPIYLFEGSGSALSGAGSCWGVDRTGTARRVSGSPVRFFPRGASGPWRERSAPSAWSLADAVAALGGRAACSHFHLLDAHARPIGDPIARYNPVSGRLALPH

Foldseek 3Di:
DLVVLVVVLLVLLQVLLCVLVVLCVVVVHQLLNLLVQQPPPPSVVSSVVSVCSSRSVDHDDLPRVSNCVVSVHDSVVSVVSVVVSVVSSVVSVVVVVVLLVLLLLLCLQCVVLLLVCLVVLQVDLQNQQAWGQQLWAAEPPPPIDTFGSNLLSVCVVVCQQWFADPVQGIWRWRHKHDYLVVQQIKTWTYGPNSDIDIDGGNRRPNDDPPDPGCSVVPRDHHPAYSLNVCVVSVHDRPLNRDDDDDPPPDPPPDDDFDQDPVPSDGRDDD

Radius of gyration: 24.11 Å; chains: 1; bounding box: 58×48×64 Å

Secondary structure (DSSP, 8-state):
-HHHHHHHHHHHHHHHHHHHHHHHHHTT--HHHHHHHTT-SSHHHHHHHHHHHHTTSSPPPTT-HHHHHHTT--HHHHHHHHHHHHHHHHHHHHHHHHHHHHHHHHHHHHHHHHHHTHHHHHH-HHHHT-EEEEEEEEETTS---EEEHHHHHHHHHTTTTEEEETTTEEEEEEEEEE-GGGT--EEEEEETT--EEEEESS-S----TT---GGG--PPPPS--HHHHHHHTT----S-------TTS---SS---EEETTTTEEE---